Protein AF-A0A9P8RPP5-F1 (afdb_monomer_lite)

pLDDT: mean 76.67, std 21.1, range [21.42, 96.25]

Sequence (322 aa):
MLPDEQLIANLNNEFPCRELQIRQLACLFAPDISTPPSLVVHGLEATGKSVIVKSVLNAVGTTHAIICSQECVTVRHLLERTIAACGDAISRTLSDGNESVGGRCESTSALALQLQRLLKGTTEKLVLVFDGVDRQREAAPTLLPALARLGELRFFSNVGIPYIHFTAYTKDQSIRVLSKQPCSIFPNGLPEPEPGEEPDDYTEEHAHEDSLWVWTRFCSAVWDSLSHGAARDIVSFRALAEKLWRPFVQPIVDGTYGTRDFSRLMVLKRPLFQTEKWLVQGVVEETEEGTTLTTLHIIPSISYVPPTWLHTILPDKTLYIS

Foldseek 3Di:
DQQDVVLLVVLCLLQPPCSVVLSVLLQQQAFPDDHDLAEAEDEDPQLCRVVSNVSSNVSNVAQEFEDALLVQQDPQSRLQVQLQRSLVSCVVVDVDDDDDPNDRDDDLVSSLVSVCVSCVPPPTDYYYHHHPNVNHPPDDPCNVVSVSCSSCSPDVDPDDHHYDYRYFADLLRLLVNCLSDFDFLDPPDDDDDDVPDDPDPCDVVNRSVLSSVLRSVLLSVLCVLPVVAQVRHSVSSNVLSVVLVNVLSVCCVVVVDPSVVSVVSCVVCVVSSVDCVSRCVVPDDDDDDDDDDDDDDDDDDDDDDDDDDPPDDDDDDDDDDD

Secondary structure (DSSP, 8-state):
-PPPHHHHHHHHHHSTT-HHHHHHHHHHH-TTS---S--EEEE-TTSSHHHHHHHHHHHHT--EEEEEGGG-SSHHHHHHHHHHHHHHHHHHH-------------SHHHHHHHHHHHTTT--S--EEEEETGGG-TT--TTHHHHHHGGGGGT--------EEEEPPPPHHHHHHHHTTSPPPS-TT-SPPPPTTSPPPS--HHHHHHHHHHHHHHHHHHHHHHHTTTSTT-HHHHHHHHHHHHHHHHHHHHTTSS-TT-HHHHHHHTHHHHH-THHHHTTT------------------------TT--SS---------

Organism: NCBI:txid265104

Radius of gyration: 25.9 Å; chains: 1; bounding box: 73×43×66 Å

InterPro domains:
  IPR020796 Origin recognition complex, subunit 5 [PTHR12705] (8-282)
  IPR027417 P-loop containing nucleoside triphosphate hydrolase [G3DSA:3.40.50.300] (15-167)
  IPR027417 P-loop containing nucleoside triphosphate hydrolase [SSF52540] (10-179)
  IPR041664 Orc1-like, AAA ATPase domain [PF13191] (14-153)
  IPR048866 ORC5, lid domain [PF21639] (215-274)

Structure (mmCIF, N/CA/C/O backbone):
data_AF-A0A9P8RPP5-F1
#
_entry.id   AF-A0A9P8RPP5-F1
#
loop_
_atom_site.group_PDB
_atom_site.id
_atom_site.type_symbol
_atom_site.label_atom_id
_atom_site.label_alt_id
_atom_site.label_comp_id
_atom_site.label_asym_id
_atom_site.label_entity_id
_atom_site.label_seq_id
_atom_site.pdbx_PDB_ins_code
_atom_site.Cartn_x
_atom_site.Cartn_y
_atom_site.Cartn_z
_atom_site.occupancy
_atom_site.B_iso_or_equiv
_atom_site.auth_seq_id
_atom_site.auth_comp_id
_atom_site.auth_asym_id
_atom_site.auth_atom_id
_atom_site.pdbx_PDB_model_num
ATOM 1 N N . MET A 1 1 ? -22.025 13.499 3.583 1.00 49.72 1 MET A N 1
ATOM 2 C CA . MET A 1 1 ? -21.982 13.643 2.105 1.00 49.72 1 MET A CA 1
ATOM 3 C C . MET A 1 1 ? -21.096 12.547 1.506 1.00 49.72 1 MET A C 1
ATOM 5 O O . MET A 1 1 ? -20.438 11.857 2.275 1.00 49.72 1 MET A O 1
ATOM 9 N N . LEU A 1 2 ? -21.116 12.308 0.186 1.00 59.03 2 LEU A N 1
ATOM 10 C CA . LEU A 1 2 ? -20.105 11.445 -0.455 1.00 59.03 2 LEU A CA 1
ATOM 11 C C . LEU A 1 2 ? -18.713 12.090 -0.276 1.00 59.03 2 LEU A C 1
ATOM 13 O O . LEU A 1 2 ? -18.650 13.318 -0.253 1.00 59.03 2 LEU A O 1
ATOM 17 N N . PRO A 1 3 ? -17.632 11.306 -0.109 1.00 66.62 3 PRO A N 1
ATOM 18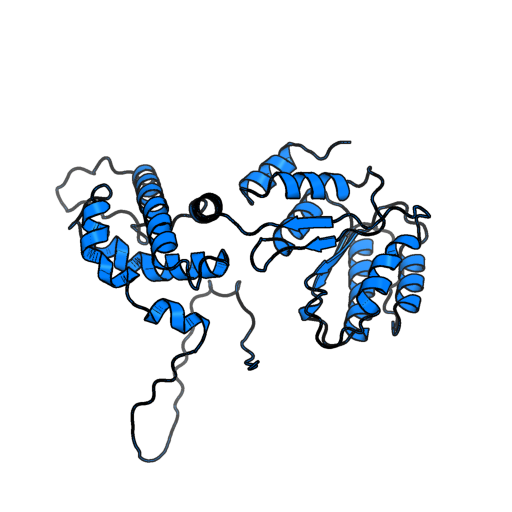 C CA . PRO A 1 3 ? -16.293 11.861 0.073 1.00 66.62 3 PRO A CA 1
ATOM 19 C C . PRO A 1 3 ? -15.878 12.720 -1.130 1.00 66.62 3 PRO A C 1
ATOM 21 O O . PRO A 1 3 ? -16.241 12.387 -2.260 1.00 66.62 3 PRO A O 1
ATOM 24 N N . ASP A 1 4 ? -15.120 13.796 -0.884 1.00 81.56 4 ASP A N 1
ATOM 25 C CA . ASP A 1 4 ? -14.692 14.743 -1.922 1.00 81.56 4 ASP A CA 1
ATOM 26 C C . ASP A 1 4 ? -14.042 14.014 -3.102 1.00 81.56 4 ASP A C 1
ATOM 28 O O . ASP A 1 4 ? -12.993 13.373 -2.973 1.00 81.56 4 ASP A O 1
ATOM 32 N N . GLU A 1 5 ? -14.655 14.130 -4.282 1.00 84.31 5 GLU A N 1
ATOM 33 C CA . GLU A 1 5 ? -14.205 13.415 -5.480 1.00 84.31 5 GLU A CA 1
ATOM 34 C C . GLU A 1 5 ? -12.768 13.780 -5.870 1.00 84.31 5 GLU A C 1
ATOM 36 O O . GLU A 1 5 ? -12.037 12.941 -6.395 1.00 84.31 5 GLU A O 1
ATOM 41 N N . GLN A 1 6 ? -12.331 15.002 -5.550 1.00 86.69 6 GLN A N 1
ATOM 42 C CA . GLN A 1 6 ? -10.959 15.463 -5.768 1.00 86.69 6 GLN A CA 1
ATOM 43 C C . GLN A 1 6 ? -9.943 14.700 -4.906 1.00 86.69 6 GLN A C 1
ATOM 45 O O . GLN A 1 6 ? -8.892 14.301 -5.407 1.00 86.69 6 GLN A O 1
ATOM 50 N N . LEU A 1 7 ? -10.262 14.431 -3.635 1.00 88.25 7 LEU A N 1
ATOM 51 C CA . LEU A 1 7 ? -9.395 13.641 -2.754 1.00 88.25 7 LEU A CA 1
ATOM 52 C C . LEU A 1 7 ? -9.272 12.204 -3.262 1.00 88.25 7 LEU A C 1
ATOM 54 O O . LEU A 1 7 ? -8.173 11.653 -3.329 1.00 88.25 7 LEU A O 1
ATOM 58 N N . ILE A 1 8 ? -10.393 11.614 -3.684 1.00 90.00 8 ILE A N 1
ATOM 59 C CA . ILE A 1 8 ? -10.414 10.267 -4.263 1.00 90.00 8 ILE A CA 1
ATOM 60 C C . ILE A 1 8 ? -9.606 10.227 -5.566 1.00 90.00 8 ILE A C 1
ATOM 62 O O . ILE A 1 8 ? -8.862 9.274 -5.789 1.00 90.00 8 ILE A O 1
ATOM 66 N N . ALA A 1 9 ? -9.712 11.249 -6.419 1.00 91.62 9 ALA A N 1
ATOM 67 C CA . ALA A 1 9 ? -8.935 11.340 -7.653 1.00 91.62 9 ALA A CA 1
ATOM 68 C C . ALA A 1 9 ? -7.424 11.408 -7.378 1.00 91.62 9 ALA A C 1
ATOM 70 O O . ALA A 1 9 ? -6.656 10.695 -8.026 1.00 91.62 9 ALA A O 1
ATOM 71 N N . ASN A 1 10 ? -7.000 12.187 -6.379 1.00 93.44 10 ASN A N 1
ATOM 72 C CA . ASN A 1 10 ? -5.598 12.263 -5.965 1.00 93.44 10 ASN A CA 1
ATOM 73 C C . ASN A 1 10 ? -5.082 10.907 -5.464 1.00 93.44 10 ASN A C 1
ATOM 75 O O . ASN A 1 10 ? -4.032 10.446 -5.911 1.00 93.44 10 ASN A O 1
ATOM 79 N N . LEU A 1 11 ? -5.857 10.219 -4.621 1.00 94.06 11 LEU A N 1
ATOM 80 C CA . LEU A 1 11 ? -5.507 8.881 -4.139 1.00 94.06 11 LEU A CA 1
ATOM 81 C C . LEU A 1 11 ? -5.461 7.846 -5.269 1.00 94.06 11 LEU A C 1
ATOM 83 O O . LEU A 1 11 ? -4.567 7.008 -5.288 1.00 94.06 11 LEU A O 1
ATOM 87 N N . ASN A 1 12 ? -6.375 7.908 -6.239 1.00 94.19 12 ASN A N 1
ATOM 88 C CA . ASN A 1 12 ? -6.346 7.022 -7.409 1.00 94.19 12 ASN A CA 1
ATOM 89 C C . ASN A 1 12 ? -5.127 7.291 -8.308 1.00 94.19 12 ASN A C 1
ATOM 91 O O . ASN A 1 12 ? -4.612 6.376 -8.954 1.00 94.19 12 ASN A O 1
ATOM 95 N N . ASN A 1 13 ? -4.650 8.538 -8.352 1.00 92.88 13 ASN A N 1
ATOM 96 C CA . ASN A 1 13 ? -3.429 8.893 -9.068 1.00 92.88 13 ASN A CA 1
ATOM 97 C C . ASN A 1 13 ? -2.175 8.356 -8.368 1.00 92.88 13 ASN A C 1
ATOM 99 O O . ASN A 1 13 ? -1.256 7.916 -9.065 1.00 92.88 13 ASN A O 1
ATOM 103 N N . GLU A 1 14 ? -2.144 8.376 -7.036 1.00 92.62 14 GLU A N 1
ATOM 104 C CA . GLU A 1 14 ? -1.048 7.846 -6.214 1.00 92.62 14 GLU A CA 1
ATOM 105 C C . GLU A 1 14 ? -1.037 6.306 -6.192 1.00 92.62 14 GLU A C 1
ATOM 107 O O . GLU A 1 14 ? 0.009 5.681 -6.370 1.00 92.62 14 GLU A O 1
ATOM 112 N N . PHE A 1 15 ? -2.213 5.686 -6.063 1.00 93.75 15 PHE A N 1
ATOM 113 C CA . PHE A 1 15 ? -2.404 4.242 -5.915 1.00 93.75 15 PHE A CA 1
ATOM 114 C C . PHE A 1 15 ? -3.254 3.669 -7.064 1.00 93.75 15 PHE A C 1
ATOM 116 O O . PHE A 1 15 ? -4.431 3.335 -6.872 1.00 93.75 15 PHE A O 1
ATOM 123 N N . PRO A 1 16 ? -2.687 3.527 -8.276 1.00 92.06 16 PRO A N 1
ATOM 124 C CA . PRO A 1 16 ? -3.429 3.001 -9.413 1.00 92.06 16 PRO A CA 1
ATOM 125 C C . PRO A 1 16 ? -3.845 1.540 -9.189 1.00 92.06 16 PRO A C 1
ATOM 127 O O . PRO A 1 16 ? -3.154 0.774 -8.515 1.00 92.06 16 PRO A O 1
ATOM 130 N N . CYS A 1 17 ? -4.935 1.124 -9.838 1.00 94.06 17 CYS A N 1
ATOM 131 C CA . CYS A 1 17 ? -5.488 -0.238 -9.771 1.00 94.06 17 CYS A CA 1
ATOM 132 C C . CYS A 1 17 ? -6.116 -0.610 -8.413 1.00 94.06 17 CYS A C 1
ATOM 134 O O . CYS A 1 17 ? -6.360 -1.791 -8.146 1.00 94.06 17 CYS A O 1
ATOM 136 N N . ARG A 1 18 ? -6.351 0.378 -7.542 1.00 95.06 18 ARG A N 1
ATOM 137 C CA . ARG A 1 18 ? -6.985 0.224 -6.221 1.00 95.06 18 ARG A CA 1
ATOM 138 C C . ARG A 1 18 ? -8.212 1.117 -6.052 1.00 95.06 18 ARG A C 1
ATOM 140 O O . ARG A 1 18 ? -8.657 1.361 -4.935 1.00 95.06 18 ARG A O 1
ATOM 147 N N . GLU A 1 19 ? -8.790 1.569 -7.161 1.00 94.88 19 GLU A N 1
ATOM 148 C CA . GLU A 1 19 ? -9.861 2.566 -7.196 1.00 94.88 19 GLU A CA 1
ATOM 149 C C . GLU A 1 19 ? -11.109 2.089 -6.439 1.00 94.88 19 GLU A C 1
ATOM 151 O O . GLU A 1 19 ? -11.750 2.859 -5.720 1.00 94.88 19 GLU A O 1
ATOM 156 N N . LEU A 1 20 ? -11.436 0.796 -6.553 1.00 94.25 20 LEU A N 1
ATOM 157 C CA . LEU A 1 20 ? -12.557 0.197 -5.831 1.00 94.25 20 LEU A CA 1
ATOM 158 C C . LEU A 1 20 ? -12.304 0.178 -4.318 1.00 94.25 20 LEU A C 1
ATOM 160 O O . LEU A 1 20 ? -13.170 0.606 -3.557 1.00 94.25 20 LEU A O 1
ATOM 164 N N . GLN A 1 21 ? -11.127 -0.288 -3.885 1.00 95.62 21 GLN A N 1
ATOM 165 C CA . GLN A 1 21 ? -10.770 -0.361 -2.466 1.00 95.62 21 GLN A CA 1
ATOM 166 C C . GLN A 1 21 ? -10.706 1.036 -1.839 1.00 95.62 21 GLN A C 1
ATOM 168 O O . GLN A 1 21 ? -11.239 1.235 -0.751 1.00 95.62 21 GLN A O 1
ATOM 173 N N . ILE A 1 22 ? -10.116 2.012 -2.538 1.00 95.62 22 ILE A N 1
ATOM 174 C CA . ILE A 1 22 ? -10.039 3.412 -2.097 1.00 95.62 22 ILE A CA 1
ATOM 175 C C . ILE A 1 22 ? -11.441 3.987 -1.923 1.00 95.62 22 ILE A C 1
ATOM 177 O O . ILE A 1 22 ? -11.742 4.549 -0.875 1.00 95.62 22 ILE A O 1
ATOM 181 N N . ARG A 1 23 ? -12.330 3.796 -2.906 1.00 93.44 23 ARG A N 1
ATOM 182 C CA . ARG A 1 23 ? -13.714 4.278 -2.821 1.00 93.44 23 ARG A CA 1
ATOM 183 C C . ARG A 1 23 ? -14.476 3.627 -1.666 1.00 93.44 23 ARG A C 1
ATOM 185 O O . ARG A 1 23 ? -15.167 4.325 -0.930 1.00 93.44 23 ARG A O 1
ATOM 192 N N . GLN A 1 24 ? -14.347 2.312 -1.488 1.00 93.31 24 GLN A N 1
ATOM 193 C CA . GLN A 1 24 ? -14.983 1.591 -0.381 1.00 93.31 24 GLN A CA 1
ATOM 194 C C . GLN A 1 24 ? -14.491 2.102 0.978 1.00 93.31 24 GLN A C 1
ATOM 196 O O . GLN A 1 24 ? -15.309 2.412 1.841 1.00 93.31 24 GLN A O 1
ATOM 201 N N . LEU A 1 25 ? -13.174 2.240 1.152 1.00 93.75 25 LEU A N 1
ATOM 202 C CA . LEU A 1 25 ? -12.578 2.763 2.382 1.00 93.75 25 LEU A CA 1
ATOM 203 C C . LEU A 1 25 ? -12.987 4.216 2.635 1.00 93.75 25 LEU A C 1
ATOM 205 O O . LEU A 1 25 ? -13.374 4.538 3.750 1.00 93.75 25 LEU A O 1
ATOM 209 N N . ALA A 1 26 ? -12.980 5.076 1.615 1.00 92.69 26 ALA A N 1
ATOM 210 C CA . ALA A 1 26 ? -13.380 6.475 1.754 1.00 92.69 26 ALA A CA 1
ATOM 211 C C . ALA A 1 26 ? -14.840 6.598 2.219 1.00 92.69 26 ALA A C 1
ATOM 213 O O . ALA A 1 26 ? -15.129 7.342 3.155 1.00 92.69 26 ALA A O 1
ATOM 214 N N . CYS A 1 27 ? -15.753 5.814 1.632 1.00 89.44 27 CYS A N 1
ATOM 215 C CA . CYS A 1 27 ? -17.150 5.765 2.067 1.00 89.44 27 CYS A CA 1
ATOM 216 C C . CYS A 1 27 ? -17.300 5.241 3.504 1.00 89.44 27 CYS A C 1
ATOM 218 O O . CYS A 1 27 ? -18.122 5.754 4.258 1.00 89.44 27 CYS A O 1
ATOM 220 N N . LEU A 1 28 ? -16.517 4.230 3.895 1.00 89.56 28 LEU A N 1
ATOM 221 C CA . LEU A 1 28 ? -16.561 3.664 5.247 1.00 89.56 28 LEU A CA 1
ATOM 222 C C . LEU A 1 28 ? -15.851 4.533 6.291 1.00 89.56 28 LEU A C 1
ATOM 224 O O . LEU A 1 28 ? -16.129 4.416 7.481 1.00 89.56 28 LEU A O 1
ATOM 228 N N . PHE A 1 29 ? -14.926 5.398 5.898 1.00 89.81 29 PHE A N 1
ATOM 229 C CA . PHE A 1 29 ? -14.231 6.272 6.837 1.00 89.81 29 PHE A CA 1
ATOM 230 C C . PHE A 1 29 ? -14.905 7.627 6.989 1.00 89.81 29 PHE A C 1
ATOM 232 O O . PHE A 1 29 ? -14.828 8.162 8.087 1.00 89.81 29 PHE A O 1
ATOM 239 N N . ALA A 1 30 ? -15.701 8.079 6.016 1.00 87.56 30 ALA A N 1
ATOM 240 C CA . ALA A 1 30 ? -16.461 9.326 6.092 1.00 87.56 30 ALA A CA 1
ATOM 241 C C . ALA A 1 30 ? -17.146 9.544 7.468 1.00 87.56 30 ALA A C 1
ATOM 243 O O . ALA A 1 30 ? -17.797 8.621 7.980 1.00 87.56 30 ALA A O 1
ATOM 244 N N . PRO A 1 31 ? -17.005 10.737 8.078 1.00 82.25 31 PRO A N 1
ATOM 245 C CA . PRO A 1 31 ? -17.496 11.010 9.432 1.00 82.25 31 PRO A CA 1
ATOM 246 C C . PRO A 1 31 ? -19.029 11.022 9.515 1.00 82.25 31 PRO A C 1
ATOM 248 O O . PRO A 1 31 ? -19.591 10.578 10.512 1.00 82.25 31 PRO A O 1
ATOM 251 N N . ASP A 1 32 ? -19.702 11.451 8.443 1.00 81.19 32 ASP A N 1
ATOM 252 C CA . ASP A 1 32 ? -21.165 11.588 8.384 1.00 81.19 32 ASP A CA 1
ATOM 253 C C . ASP A 1 32 ? -21.909 10.261 8.174 1.00 81.19 32 ASP A C 1
ATOM 255 O O . ASP A 1 32 ? -23.140 10.218 8.202 1.00 81.19 32 ASP A O 1
ATOM 259 N N . ILE A 1 33 ? -21.184 9.184 7.862 1.00 79.69 33 ILE A N 1
ATOM 260 C CA . ILE A 1 33 ? -21.773 7.908 7.461 1.00 79.69 33 ILE A CA 1
ATOM 261 C C . ILE A 1 33 ? -21.677 6.929 8.629 1.00 79.69 33 ILE A C 1
ATOM 263 O O . ILE A 1 33 ? -20.597 6.676 9.166 1.00 79.69 33 ILE A O 1
ATOM 267 N N . SER A 1 34 ? -22.820 6.345 9.000 1.00 78.12 34 SER A N 1
ATOM 268 C CA . SER A 1 34 ? -22.864 5.255 9.974 1.00 78.12 34 SER A CA 1
ATOM 269 C C . SER A 1 34 ? -22.123 4.046 9.421 1.00 78.12 34 SER A C 1
ATOM 271 O O . SER A 1 34 ? -22.416 3.570 8.322 1.00 78.12 34 SER A O 1
ATOM 273 N N . THR A 1 35 ? -21.147 3.561 10.178 1.00 80.12 35 THR A N 1
ATOM 274 C CA . THR A 1 35 ? -20.239 2.514 9.720 1.00 80.12 35 THR A CA 1
ATOM 275 C C . THR A 1 35 ? -20.323 1.269 10.569 1.00 80.12 35 THR A C 1
ATOM 277 O O . THR A 1 35 ? -20.650 1.355 11.753 1.00 80.12 35 THR A O 1
ATOM 280 N N . PRO A 1 36 ? -20.027 0.103 9.972 1.00 84.06 36 PRO A N 1
ATOM 281 C CA . PRO A 1 36 ? -19.960 -1.143 10.714 1.00 84.06 36 PRO A CA 1
ATOM 282 C C . PRO A 1 36 ? -18.976 -1.012 11.892 1.00 84.06 36 PRO A C 1
ATOM 284 O O . PRO A 1 36 ? -17.958 -0.327 11.764 1.00 84.06 36 PRO A O 1
ATOM 287 N N . PRO A 1 37 ? -19.248 -1.685 13.024 1.00 84.31 37 PRO A N 1
ATOM 288 C CA . PRO A 1 37 ? -18.399 -1.624 14.217 1.00 84.31 37 PRO A CA 1
ATOM 289 C C . PRO A 1 37 ? -16.999 -2.211 13.988 1.00 84.31 37 PRO A C 1
ATOM 291 O O . PRO A 1 37 ? -16.071 -1.926 14.740 1.00 84.31 37 PRO A O 1
ATOM 294 N N . SER A 1 38 ? -16.834 -3.050 12.967 1.00 87.81 38 SER A N 1
ATOM 295 C CA . SER A 1 38 ? -15.551 -3.613 12.561 1.00 87.81 38 SER A CA 1
ATOM 296 C C . SER A 1 38 ? -15.496 -3.817 11.057 1.00 87.81 38 SER A C 1
ATOM 298 O O . SER A 1 38 ? -16.519 -4.026 10.411 1.00 87.81 38 SER A O 1
ATOM 300 N N . LEU A 1 39 ? -14.286 -3.766 10.511 1.00 90.81 39 LEU A N 1
ATOM 301 C CA . LEU A 1 39 ? -13.984 -3.957 9.099 1.00 90.81 39 LEU A CA 1
ATOM 302 C C . LEU A 1 39 ? -12.693 -4.764 8.997 1.00 90.81 39 LEU A C 1
ATOM 304 O O . LEU A 1 39 ? -11.694 -4.406 9.617 1.00 90.81 39 LEU A O 1
ATOM 308 N N . VAL A 1 40 ? -12.695 -5.821 8.190 1.00 92.19 40 VAL A N 1
ATOM 309 C CA . VAL A 1 40 ? -11.491 -6.619 7.936 1.00 92.19 40 VAL A CA 1
ATOM 310 C C . VAL A 1 40 ? -10.900 -6.242 6.586 1.00 92.19 40 VAL A C 1
ATOM 312 O O . VAL A 1 40 ? -11.508 -6.462 5.542 1.00 92.19 40 VAL A O 1
ATOM 315 N N . VAL A 1 41 ? -9.682 -5.710 6.584 1.00 94.69 41 VAL A N 1
ATOM 316 C CA . VAL A 1 41 ? -8.925 -5.471 5.351 1.00 94.69 41 VAL A CA 1
ATOM 317 C C . VAL A 1 41 ? -7.895 -6.582 5.201 1.00 94.69 41 VAL A C 1
ATOM 319 O O . VAL A 1 41 ? -7.008 -6.718 6.037 1.00 94.69 41 VAL A O 1
ATOM 322 N N . HIS A 1 42 ? -8.001 -7.389 4.145 1.00 93.44 42 HIS A N 1
ATOM 323 C CA . HIS A 1 42 ? -7.146 -8.565 3.972 1.00 93.44 42 HIS A CA 1
ATOM 324 C C . HIS A 1 42 ? -6.659 -8.731 2.534 1.00 93.44 42 HIS A C 1
ATOM 326 O O . HIS A 1 42 ? -7.267 -8.259 1.577 1.00 93.44 42 HIS A O 1
ATOM 332 N N . GLY A 1 43 ? -5.546 -9.437 2.376 1.00 91.12 43 GLY A N 1
ATOM 333 C CA . GLY A 1 43 ? -4.894 -9.661 1.091 1.00 91.12 43 GLY A CA 1
ATOM 334 C C . GLY A 1 43 ? -3.441 -10.058 1.292 1.00 91.12 43 GLY A C 1
ATOM 335 O O . GLY A 1 43 ? -2.915 -9.918 2.399 1.00 91.12 43 GLY A O 1
ATOM 336 N N . LEU A 1 44 ? -2.785 -10.511 0.228 1.00 88.56 44 LEU A N 1
ATOM 337 C CA . LEU A 1 44 ? -1.374 -10.902 0.277 1.00 88.56 44 LEU A CA 1
ATOM 338 C C . LEU A 1 44 ? -0.467 -9.735 0.693 1.00 88.56 44 LEU A C 1
ATOM 340 O O . LEU A 1 44 ? -0.869 -8.563 0.664 1.00 88.56 44 LEU A O 1
ATOM 344 N N . GLU A 1 45 ? 0.755 -10.059 1.101 1.00 86.06 45 GLU A N 1
ATOM 345 C CA . GLU A 1 45 ? 1.802 -9.070 1.353 1.00 86.06 45 GLU A CA 1
ATOM 346 C C . GLU A 1 45 ? 2.037 -8.183 0.121 1.00 86.06 45 GLU A C 1
ATOM 348 O O . GLU A 1 45 ? 1.673 -8.539 -1.000 1.00 86.06 45 GLU A O 1
ATOM 353 N N . ALA A 1 46 ? 2.534 -6.969 0.362 1.00 86.56 46 ALA A N 1
ATOM 354 C CA . ALA A 1 46 ? 2.849 -5.989 -0.674 1.00 86.56 46 ALA A CA 1
ATOM 355 C C . ALA A 1 46 ? 1.695 -5.564 -1.608 1.00 86.56 46 ALA A C 1
ATOM 357 O O . ALA A 1 46 ? 1.894 -4.931 -2.638 1.00 86.56 46 ALA A O 1
ATOM 358 N N . THR A 1 47 ? 0.442 -5.809 -1.232 1.00 89.50 47 THR A N 1
ATOM 359 C CA . THR A 1 47 ? -0.725 -5.294 -1.975 1.00 89.50 47 THR A CA 1
ATOM 360 C C . THR A 1 47 ? -1.066 -3.829 -1.662 1.00 89.50 47 THR A C 1
ATOM 362 O O . THR A 1 47 ? -1.993 -3.278 -2.253 1.00 89.50 47 THR A O 1
ATOM 365 N N . GLY A 1 48 ? -0.315 -3.179 -0.764 1.00 90.31 48 GLY A N 1
ATOM 366 C CA . GLY A 1 48 ? -0.478 -1.762 -0.411 1.00 90.31 48 GLY A CA 1
ATOM 367 C C . GLY A 1 48 ? -1.538 -1.471 0.657 1.00 90.31 48 GLY A C 1
ATOM 368 O O . GLY A 1 48 ? -1.852 -0.306 0.878 1.00 90.31 48 GLY A O 1
ATOM 369 N N . LYS A 1 49 ? -2.074 -2.500 1.335 1.00 93.69 49 LYS A N 1
ATOM 370 C CA . LYS A 1 49 ? -3.145 -2.381 2.349 1.00 93.69 49 LYS A CA 1
ATOM 371 C C . LYS A 1 49 ? -2.885 -1.266 3.367 1.00 93.69 49 LYS A C 1
ATOM 373 O O . LYS A 1 49 ? -3.675 -0.334 3.463 1.00 93.69 49 LYS A O 1
ATOM 378 N N . SER A 1 50 ? -1.772 -1.354 4.093 1.00 94.31 50 SER A N 1
ATOM 379 C CA . SER A 1 50 ? -1.437 -0.446 5.195 1.00 94.31 50 SER A CA 1
ATOM 380 C C . SER A 1 50 ? -1.258 0.995 4.720 1.00 94.31 50 SER A C 1
ATOM 382 O O . SER A 1 50 ? -1.793 1.921 5.327 1.00 94.31 50 SER A O 1
ATOM 384 N N . VAL A 1 51 ? -0.564 1.180 3.591 1.00 94.81 51 VAL A N 1
ATOM 385 C CA . VAL A 1 51 ? -0.324 2.503 2.995 1.00 94.81 51 VAL A CA 1
ATOM 386 C C . VAL A 1 51 ? -1.639 3.130 2.538 1.00 94.81 51 VAL A C 1
ATOM 388 O O . VAL A 1 51 ? -1.928 4.260 2.911 1.00 94.81 51 VAL A O 1
ATOM 391 N N . ILE A 1 52 ? -2.478 2.387 1.813 1.00 95.88 52 ILE A N 1
ATOM 392 C CA . ILE A 1 52 ? -3.747 2.903 1.288 1.00 95.88 52 ILE A CA 1
ATOM 393 C C . ILE A 1 52 ? -4.722 3.227 2.420 1.00 95.88 52 ILE A C 1
ATOM 395 O O . ILE A 1 52 ? -5.320 4.298 2.410 1.00 95.88 52 ILE A O 1
ATOM 399 N N . VAL A 1 53 ? -4.865 2.355 3.425 1.00 96.25 53 VAL A N 1
ATOM 400 C CA . VAL A 1 53 ? -5.727 2.630 4.589 1.00 96.25 53 VAL A CA 1
ATOM 401 C C . VAL A 1 53 ? -5.275 3.902 5.309 1.00 96.25 53 VAL A C 1
ATOM 403 O O . VAL A 1 53 ? -6.108 4.760 5.598 1.00 96.25 53 VAL A O 1
ATOM 406 N N . LYS A 1 54 ? -3.965 4.064 5.537 1.00 95.69 54 LYS A N 1
ATOM 407 C CA . LYS A 1 54 ? -3.392 5.267 6.154 1.00 95.69 54 LYS A CA 1
ATOM 408 C C . LYS A 1 54 ? -3.640 6.520 5.307 1.00 95.69 54 LYS A C 1
ATOM 410 O O . LYS A 1 54 ? -4.111 7.521 5.839 1.00 95.69 54 LYS A O 1
ATOM 415 N N . SER A 1 55 ? -3.370 6.468 4.003 1.00 95.25 55 SER A N 1
ATOM 416 C CA . SER A 1 55 ? -3.572 7.608 3.101 1.00 95.25 55 SER A CA 1
ATOM 417 C C . SER A 1 55 ? -5.044 8.008 2.994 1.00 95.25 55 SER A C 1
ATOM 419 O O . SER A 1 55 ? -5.348 9.197 3.031 1.00 95.25 55 SER A O 1
ATOM 421 N N . VAL A 1 56 ? -5.972 7.045 2.942 1.00 95.19 56 VAL A N 1
ATOM 422 C CA . VAL A 1 56 ? -7.415 7.335 2.927 1.00 95.19 56 VAL A CA 1
ATOM 423 C C . VAL A 1 56 ? -7.859 7.966 4.249 1.00 95.19 56 VAL A C 1
ATOM 425 O O . VAL A 1 56 ? -8.577 8.960 4.222 1.00 95.19 56 VAL A O 1
ATOM 428 N N . LEU A 1 57 ? -7.433 7.438 5.402 1.00 93.38 57 LEU A N 1
ATOM 429 C CA . LEU A 1 57 ? -7.787 8.010 6.709 1.00 93.38 57 LEU A CA 1
ATOM 430 C C . LEU A 1 57 ? -7.289 9.448 6.869 1.00 93.38 57 LEU A C 1
ATOM 432 O O . LEU A 1 57 ? -8.041 10.307 7.332 1.00 93.38 57 LEU A O 1
ATOM 436 N N . ASN A 1 58 ? -6.056 9.712 6.432 1.00 92.31 58 ASN A N 1
ATOM 437 C CA . ASN A 1 58 ? -5.481 11.054 6.419 1.00 92.31 58 ASN A CA 1
ATOM 438 C C . ASN A 1 58 ? -6.247 11.996 5.484 1.00 92.31 58 ASN A C 1
ATOM 440 O O . ASN A 1 58 ? -6.542 13.120 5.873 1.00 92.31 58 ASN A O 1
ATOM 444 N N . ALA A 1 59 ? -6.590 11.539 4.275 1.00 92.06 59 ALA A N 1
ATOM 445 C CA . ALA A 1 59 ? -7.306 12.353 3.297 1.00 92.06 59 ALA A CA 1
ATOM 446 C C . ALA A 1 59 ? -8.730 12.695 3.760 1.00 92.06 59 ALA A C 1
ATOM 448 O O . ALA A 1 59 ? -9.153 13.838 3.644 1.00 92.06 59 ALA A O 1
ATOM 449 N N . VAL A 1 60 ? -9.462 11.723 4.313 1.00 90.44 60 VAL A N 1
ATOM 450 C CA . VAL A 1 60 ? -10.832 11.930 4.815 1.00 90.44 60 VAL A CA 1
ATOM 451 C C . VAL A 1 60 ? -10.846 12.766 6.104 1.00 90.44 60 VAL A C 1
ATOM 453 O O . VAL A 1 60 ? -11.875 13.341 6.448 1.00 90.44 60 VAL A O 1
ATOM 456 N N . GLY A 1 61 ? -9.728 12.839 6.833 1.00 88.38 61 GLY A N 1
ATOM 457 C CA . GLY A 1 61 ? -9.608 13.653 8.046 1.00 88.38 61 GLY A CA 1
ATOM 458 C C . GLY A 1 61 ? -10.381 13.102 9.247 1.00 88.38 61 GLY A C 1
ATOM 459 O O . GLY A 1 61 ? -10.702 13.840 10.171 1.00 88.38 61 GLY A O 1
ATOM 460 N N . THR A 1 62 ? -10.711 11.807 9.252 1.00 88.38 62 THR A N 1
ATOM 461 C CA . THR A 1 62 ? -11.377 11.174 10.404 1.00 88.38 62 THR A CA 1
ATOM 462 C C . THR A 1 62 ? -10.377 10.957 11.530 1.00 88.38 62 THR A C 1
ATOM 464 O O . THR A 1 62 ? -9.276 10.469 11.275 1.00 88.38 62 THR A O 1
ATOM 467 N N . THR A 1 63 ? -10.754 11.255 12.774 1.00 90.81 63 THR A N 1
ATOM 468 C CA . THR A 1 63 ? -9.920 10.963 13.947 1.00 90.81 63 THR A CA 1
ATOM 469 C C . THR A 1 63 ? -9.604 9.472 13.991 1.00 90.81 63 THR A C 1
ATOM 471 O O . THR A 1 63 ? -10.506 8.629 14.004 1.00 90.81 63 THR A O 1
ATOM 474 N N . HIS A 1 64 ? -8.319 9.123 13.984 1.00 92.56 64 HIS A N 1
ATOM 475 C CA . HIS A 1 64 ? -7.900 7.733 13.883 1.00 92.56 64 HIS A CA 1
ATOM 476 C C . HIS A 1 64 ? -6.602 7.439 14.638 1.00 92.56 64 HIS A C 1
ATOM 478 O O . HIS A 1 64 ? -5.758 8.312 14.837 1.00 92.56 64 HIS A O 1
ATOM 484 N N . ALA A 1 65 ? -6.441 6.177 15.028 1.00 93.75 65 ALA A N 1
ATOM 485 C CA . ALA A 1 65 ? -5.232 5.635 15.632 1.00 93.75 65 ALA A CA 1
ATOM 486 C C . ALA A 1 65 ? -4.811 4.371 14.873 1.00 93.75 65 ALA A C 1
ATOM 488 O O . ALA A 1 65 ? -5.626 3.474 14.658 1.00 93.75 65 ALA A O 1
ATOM 489 N N . ILE A 1 66 ? -3.542 4.303 14.463 1.00 94.81 66 ILE A N 1
ATOM 490 C CA . ILE A 1 66 ? -2.968 3.153 13.751 1.00 94.81 66 ILE A CA 1
ATOM 491 C C . ILE A 1 66 ? -1.927 2.505 14.654 1.00 94.81 66 ILE A C 1
ATOM 493 O O . ILE A 1 66 ? -0.988 3.165 15.096 1.00 94.81 66 ILE A O 1
ATOM 497 N N . ILE A 1 67 ? -2.101 1.215 14.926 1.00 94.31 67 ILE A N 1
ATOM 498 C CA . ILE A 1 67 ? -1.209 0.425 15.763 1.00 94.31 67 ILE A CA 1
ATOM 499 C C . ILE A 1 67 ? -0.595 -0.681 14.908 1.00 94.31 67 ILE A C 1
ATOM 501 O O . ILE A 1 67 ? -1.297 -1.572 14.429 1.00 94.31 67 ILE A O 1
ATOM 505 N N . CYS A 1 68 ? 0.727 -0.644 14.749 1.00 92.06 68 CYS A N 1
ATOM 506 C CA . CYS A 1 68 ? 1.497 -1.715 14.125 1.00 92.06 68 CYS A CA 1
ATOM 507 C C . CYS A 1 68 ? 1.632 -2.894 15.096 1.00 92.06 68 CYS A C 1
ATOM 509 O O . CYS A 1 68 ? 2.451 -2.856 16.015 1.00 92.06 68 CYS A O 1
ATOM 511 N N . SER A 1 69 ? 0.857 -3.958 14.889 1.00 89.75 69 SER A N 1
ATOM 512 C CA . SER A 1 69 ? 0.823 -5.116 15.797 1.00 89.75 69 SER A CA 1
ATOM 513 C C . SER A 1 69 ? 2.149 -5.881 15.825 1.00 89.75 69 SER A C 1
ATOM 515 O O . SER A 1 69 ? 2.497 -6.468 16.843 1.00 89.75 69 SER A O 1
ATOM 517 N N . GLN A 1 70 ? 2.923 -5.828 14.736 1.00 87.62 70 GLN A N 1
ATOM 518 C CA . GLN A 1 70 ? 4.253 -6.447 14.633 1.00 87.62 70 GLN A CA 1
ATOM 519 C C . GLN A 1 70 ? 5.282 -5.834 15.592 1.00 87.62 70 GLN A C 1
ATOM 521 O O . GLN A 1 70 ? 6.190 -6.521 16.050 1.00 87.62 70 GLN A O 1
ATOM 526 N N . GLU A 1 71 ? 5.138 -4.551 15.925 1.00 89.69 71 GLU A N 1
ATOM 527 C CA . GLU A 1 71 ? 6.029 -3.871 16.869 1.00 89.69 71 GLU A CA 1
ATOM 528 C C . GLU A 1 71 ? 5.642 -4.154 18.335 1.00 89.69 71 GLU A C 1
ATOM 530 O O . GLU A 1 71 ? 6.397 -3.865 19.268 1.00 89.69 71 GLU A O 1
ATOM 535 N N . CYS A 1 72 ? 4.454 -4.721 18.558 1.00 88.75 72 CYS A N 1
ATOM 536 C CA . CYS A 1 72 ? 3.945 -5.069 19.874 1.00 88.75 72 CYS A CA 1
ATOM 537 C C . CYS A 1 72 ? 4.300 -6.521 20.211 1.00 88.75 72 CYS A C 1
ATOM 539 O O . CYS A 1 72 ? 3.597 -7.455 19.835 1.00 88.75 72 CYS A O 1
ATOM 541 N N . VAL A 1 73 ? 5.383 -6.699 20.973 1.00 86.06 73 VAL A N 1
ATOM 542 C CA . VAL A 1 73 ? 5.891 -8.026 21.377 1.00 86.06 73 VAL A CA 1
ATOM 543 C C . VAL A 1 73 ? 4.830 -8.871 22.093 1.00 86.06 73 VAL A C 1
ATOM 545 O O . VAL A 1 73 ? 4.683 -10.050 21.789 1.00 86.06 73 VAL A O 1
ATOM 548 N N . THR A 1 74 ? 4.073 -8.268 23.016 1.00 89.00 74 THR A N 1
ATOM 549 C CA . THR A 1 74 ? 3.059 -8.957 23.830 1.00 89.00 74 THR A CA 1
ATOM 550 C C . THR A 1 74 ? 1.669 -8.363 23.610 1.00 89.00 74 THR A C 1
ATOM 552 O O . THR A 1 74 ? 1.525 -7.195 23.235 1.00 89.00 74 THR A O 1
ATOM 555 N N . VAL A 1 75 ? 0.619 -9.138 23.911 1.00 88.00 75 VAL A N 1
ATOM 556 C CA . VAL A 1 75 ? -0.772 -8.640 23.894 1.00 88.00 75 VAL A CA 1
ATOM 557 C C . VAL A 1 75 ? -0.936 -7.443 24.827 1.00 88.00 75 VAL A C 1
ATOM 559 O O . VAL A 1 75 ? -1.575 -6.464 24.464 1.00 88.00 75 VAL A O 1
ATOM 562 N N . ARG A 1 76 ? -0.306 -7.468 26.004 1.00 88.88 76 ARG A N 1
ATOM 563 C CA . ARG A 1 76 ? -0.348 -6.338 26.937 1.00 88.88 76 ARG A CA 1
ATOM 564 C C . ARG A 1 76 ? 0.232 -5.062 26.322 1.00 88.88 76 ARG A C 1
ATOM 566 O O . ARG A 1 76 ? -0.413 -4.021 26.399 1.00 88.88 76 ARG A O 1
ATOM 573 N N . HIS A 1 77 ? 1.399 -5.152 25.679 1.00 89.81 77 HIS A N 1
ATOM 574 C CA . HIS A 1 77 ? 1.999 -4.010 24.985 1.00 89.81 77 HIS A CA 1
ATOM 575 C C . HIS A 1 77 ? 1.053 -3.485 23.893 1.00 89.81 77 HIS A C 1
ATOM 577 O O . HIS A 1 77 ? 0.840 -2.279 23.809 1.00 89.81 77 HIS A O 1
ATOM 583 N N . LEU A 1 78 ? 0.407 -4.367 23.121 1.00 90.69 78 LEU A N 1
ATOM 584 C CA . LEU A 1 78 ? -0.591 -3.954 22.130 1.00 90.69 78 LEU A CA 1
ATOM 585 C C . LEU A 1 78 ? -1.727 -3.128 22.759 1.00 90.69 78 LEU A C 1
ATOM 587 O O . LEU A 1 78 ? -2.070 -2.062 22.245 1.00 90.69 78 LEU A O 1
ATOM 591 N N . LEU A 1 79 ? -2.297 -3.594 23.873 1.00 90.44 79 LEU A N 1
ATOM 592 C CA . LEU A 1 79 ? -3.413 -2.919 24.543 1.00 90.44 79 LEU A CA 1
ATOM 593 C C . LEU A 1 79 ? -3.001 -1.563 25.140 1.00 90.44 79 LEU A C 1
ATOM 595 O O . LEU A 1 79 ? -3.708 -0.575 24.951 1.00 90.44 79 LEU A O 1
ATOM 599 N N . GLU A 1 80 ? -1.857 -1.496 25.825 1.00 91.12 80 GLU A N 1
ATOM 600 C CA . GLU A 1 80 ? -1.335 -0.248 26.403 1.00 91.12 80 GLU A CA 1
ATOM 601 C C . GLU A 1 80 ? -1.025 0.782 25.304 1.00 91.12 80 GLU A C 1
ATOM 603 O O . GLU A 1 80 ? -1.433 1.942 25.400 1.00 91.12 80 GLU A O 1
ATOM 608 N N . ARG A 1 81 ? -0.395 0.344 24.206 1.00 91.69 81 ARG A N 1
ATOM 609 C CA . ARG A 1 81 ? -0.083 1.211 23.063 1.00 91.69 81 ARG A CA 1
ATOM 610 C C . ARG A 1 81 ? -1.346 1.693 22.340 1.00 91.69 81 ARG A C 1
ATOM 612 O O . ARG A 1 81 ? -1.383 2.822 21.862 1.00 91.69 81 ARG A O 1
ATOM 619 N N . THR A 1 82 ? -2.393 0.868 22.303 1.00 91.81 82 THR A N 1
ATOM 620 C CA . THR A 1 82 ? -3.701 1.241 21.740 1.00 91.81 82 THR A CA 1
ATOM 621 C C . THR A 1 82 ? -4.328 2.406 22.499 1.00 91.81 82 THR A C 1
ATOM 623 O O . THR A 1 82 ? -4.773 3.367 21.879 1.00 91.81 82 THR A O 1
ATOM 626 N N . ILE A 1 83 ? -4.346 2.353 23.834 1.00 90.62 83 ILE A N 1
ATOM 627 C CA . ILE A 1 83 ? -4.924 3.428 24.656 1.00 90.62 83 ILE A CA 1
ATOM 628 C C . ILE A 1 83 ? -4.141 4.724 24.470 1.00 90.62 83 ILE A C 1
ATOM 630 O O . ILE A 1 83 ? -4.758 5.764 24.243 1.00 90.62 83 ILE A O 1
ATOM 634 N N . ALA A 1 84 ? -2.808 4.651 24.517 1.00 90.00 84 ALA A N 1
ATOM 635 C CA . ALA A 1 84 ? -1.949 5.811 24.301 1.00 90.00 84 ALA A CA 1
ATOM 636 C C . ALA A 1 84 ? -2.207 6.450 22.925 1.00 90.00 84 ALA A C 1
ATOM 638 O O . ALA A 1 84 ? -2.482 7.643 22.839 1.00 90.00 84 ALA A O 1
ATOM 639 N N . ALA A 1 85 ? -2.236 5.642 21.859 1.00 91.88 85 ALA A N 1
ATOM 640 C CA . ALA A 1 85 ? -2.484 6.131 20.504 1.00 91.88 85 ALA A CA 1
ATOM 641 C C . ALA A 1 85 ? -3.883 6.752 20.336 1.00 91.88 85 ALA A C 1
ATOM 643 O O . ALA A 1 85 ? -4.022 7.766 19.652 1.00 91.88 85 ALA A O 1
ATOM 644 N N . CYS A 1 86 ? -4.917 6.174 20.960 1.00 89.56 86 CYS A N 1
ATOM 645 C CA . CYS A 1 86 ? -6.265 6.746 20.967 1.00 89.56 86 CYS A CA 1
ATOM 646 C C . CYS A 1 86 ? -6.323 8.073 21.734 1.00 89.56 86 CYS A C 1
ATOM 648 O O . CYS A 1 86 ? -6.947 9.015 21.253 1.00 89.56 86 CYS A O 1
ATOM 650 N N . GLY A 1 87 ? -5.671 8.158 22.897 1.00 87.38 87 GLY A N 1
ATOM 651 C CA . GLY A 1 87 ? -5.571 9.394 23.675 1.00 87.38 87 GLY A CA 1
ATOM 652 C C . GLY A 1 87 ? -4.897 10.510 22.877 1.00 87.38 87 GLY A C 1
ATOM 653 O O . GLY A 1 87 ? -5.455 11.599 22.757 1.00 87.38 87 GLY A O 1
ATOM 654 N N . ASP A 1 88 ? -3.764 10.209 22.237 1.00 88.69 88 ASP A N 1
ATOM 655 C CA . ASP A 1 88 ? -3.057 11.171 21.389 1.00 88.69 88 ASP A CA 1
ATOM 656 C C . ASP A 1 88 ? -3.894 11.594 20.174 1.00 88.69 88 ASP A C 1
ATOM 658 O O . ASP A 1 88 ? -3.895 12.763 19.795 1.00 88.69 88 ASP A O 1
ATOM 662 N N . ALA A 1 89 ? -4.610 10.657 19.540 1.00 88.75 89 ALA A N 1
ATOM 663 C CA . ALA A 1 89 ? -5.477 10.960 18.404 1.00 88.75 89 ALA A CA 1
ATOM 664 C C . ALA A 1 89 ? -6.622 11.901 18.797 1.00 88.75 89 ALA A C 1
ATOM 666 O O . ALA A 1 89 ? -6.865 12.884 18.102 1.00 88.75 89 ALA A O 1
ATOM 667 N N . ILE A 1 90 ? -7.280 11.637 19.929 1.00 86.19 90 ILE A N 1
ATOM 668 C CA . ILE A 1 90 ? -8.367 12.477 20.441 1.00 86.19 90 ILE A CA 1
ATOM 669 C C . ILE A 1 90 ? -7.832 13.852 20.853 1.00 86.19 90 ILE A C 1
ATOM 671 O O . ILE A 1 90 ? -8.430 14.856 20.484 1.00 86.19 90 ILE A O 1
ATOM 675 N N . SER A 1 91 ? -6.689 13.919 21.544 1.00 84.69 91 SER A N 1
ATOM 676 C CA . SER A 1 91 ? -6.087 15.189 21.976 1.00 84.69 91 SER A CA 1
ATOM 677 C C . SER A 1 91 ? -5.646 16.081 20.812 1.00 84.69 91 SER A C 1
ATOM 679 O O . SER A 1 91 ? -5.577 17.297 20.979 1.00 84.69 91 SER A O 1
ATOM 681 N N . ARG A 1 92 ? -5.318 15.510 19.644 1.00 82.06 92 ARG A N 1
ATOM 682 C CA . ARG A 1 92 ? -5.001 16.292 18.437 1.00 82.06 92 ARG A CA 1
ATOM 683 C C . ARG A 1 92 ? -6.243 16.922 17.808 1.00 82.06 92 ARG A C 1
ATOM 685 O O . ARG A 1 92 ? -6.130 18.001 17.235 1.00 82.06 92 ARG A O 1
ATOM 692 N N . THR A 1 93 ? -7.394 16.257 17.897 1.00 76.62 93 THR A N 1
ATOM 693 C CA . THR A 1 93 ? -8.644 16.736 17.290 1.00 76.62 93 THR A CA 1
ATOM 694 C C . THR A 1 93 ? -9.446 17.624 18.242 1.00 76.62 93 THR A C 1
ATOM 696 O O . THR A 1 93 ? -10.004 18.635 17.823 1.00 76.62 93 THR A O 1
ATOM 699 N N . LEU A 1 94 ? -9.493 17.281 19.530 1.00 69.44 94 LEU A N 1
ATOM 700 C CA . LEU A 1 94 ? -10.268 17.989 20.543 1.00 69.44 94 LEU A CA 1
ATOM 701 C C . LEU A 1 94 ? -9.331 18.848 21.399 1.00 69.44 94 LEU A C 1
ATOM 703 O O . LEU A 1 94 ? -8.506 18.333 22.146 1.00 69.44 94 LEU A O 1
ATOM 707 N N . SER A 1 95 ? -9.477 20.173 21.311 1.00 57.78 95 SER A N 1
ATOM 708 C CA . SER A 1 95 ? -8.697 21.149 22.093 1.00 57.78 95 SER A CA 1
ATOM 709 C C . SER A 1 95 ? -9.076 21.217 23.580 1.00 57.78 95 SER A C 1
ATOM 711 O O . SER A 1 95 ? -8.574 22.086 24.293 1.00 57.78 95 SER A O 1
ATOM 713 N N . ASP A 1 96 ? -9.971 20.345 24.050 1.00 54.19 96 ASP A N 1
ATOM 714 C CA . ASP A 1 96 ? -10.427 20.343 25.435 1.00 54.19 96 ASP A CA 1
ATOM 715 C C . ASP A 1 96 ? -9.478 19.474 26.265 1.00 54.19 96 ASP A C 1
ATOM 717 O O . ASP A 1 96 ? -9.476 18.244 26.184 1.00 54.19 96 ASP A O 1
ATOM 721 N N . GLY A 1 97 ? -8.584 20.141 26.994 1.00 51.44 97 GLY A N 1
ATOM 722 C CA . GLY A 1 97 ? -7.563 19.497 27.804 1.00 51.44 97 GLY A CA 1
ATOM 723 C C . GLY A 1 97 ? -8.202 18.635 28.884 1.00 51.44 97 GLY A C 1
ATOM 724 O O . GLY A 1 97 ? -8.675 19.157 29.889 1.00 51.44 97 GLY A O 1
ATOM 725 N N . ASN A 1 98 ? -8.176 17.317 28.705 1.00 49.47 98 ASN A N 1
ATOM 726 C CA . ASN A 1 98 ? -8.476 16.396 29.786 1.00 49.47 98 ASN A CA 1
ATOM 727 C C . ASN A 1 98 ? -7.549 15.180 29.770 1.00 49.47 98 ASN A C 1
ATOM 729 O O . ASN A 1 98 ? -7.403 14.502 28.760 1.00 49.47 98 ASN A O 1
ATOM 733 N N . GLU A 1 99 ? -6.921 15.009 30.936 1.00 54.53 99 GLU A N 1
ATOM 734 C CA . GLU A 1 99 ? -6.111 13.918 31.483 1.00 54.53 99 GLU A CA 1
ATOM 735 C C . GLU A 1 99 ? -5.432 12.951 30.504 1.00 54.53 99 GLU A C 1
ATOM 737 O O . GLU A 1 99 ? -6.061 12.192 29.772 1.00 54.53 99 GLU A O 1
ATOM 742 N N . SER A 1 100 ? -4.102 12.883 30.610 1.00 51.84 100 SER A N 1
ATOM 743 C CA . SER A 1 100 ? -3.293 11.808 30.046 1.00 51.84 100 SER A CA 1
ATOM 744 C C . SER A 1 100 ? -3.850 10.446 30.470 1.00 51.84 100 SER A C 1
ATOM 746 O O . SER A 1 100 ? -3.659 9.985 31.597 1.00 51.84 100 SER A O 1
ATOM 748 N N . VAL A 1 101 ? -4.530 9.760 29.552 1.00 57.41 101 VAL A N 1
ATOM 749 C CA . VAL A 1 101 ? -5.035 8.403 29.787 1.00 57.41 101 VAL A CA 1
ATOM 750 C C . VAL A 1 101 ? -3.884 7.410 29.623 1.00 57.41 101 VAL A C 1
ATOM 752 O O . VAL A 1 101 ? -3.810 6.627 28.684 1.00 57.41 101 VAL A O 1
ATOM 755 N N . GLY A 1 102 ? -2.947 7.459 30.567 1.00 55.09 102 GLY A N 1
ATOM 756 C CA . GLY A 1 102 ? -1.911 6.456 30.781 1.00 55.09 102 GLY A CA 1
ATOM 757 C C . GLY A 1 102 ? -2.403 5.423 31.789 1.00 55.09 102 GLY A C 1
ATOM 758 O O . GLY A 1 102 ? -2.021 5.453 32.955 1.00 55.09 102 GLY A O 1
ATOM 759 N N . GLY A 1 103 ? -3.307 4.539 31.365 1.00 62.31 103 GLY A N 1
ATOM 760 C CA . GLY A 1 103 ? -3.851 3.479 32.215 1.00 62.31 103 GLY A CA 1
ATOM 761 C C . GLY A 1 103 ? -3.186 2.130 31.951 1.00 62.31 103 GLY A C 1
ATOM 762 O O . GLY A 1 103 ? -3.083 1.704 30.803 1.00 62.31 103 GLY A O 1
ATOM 763 N N . ARG A 1 104 ? -2.805 1.409 33.012 1.00 72.81 104 ARG A N 1
ATOM 764 C CA . ARG A 1 104 ? -2.414 -0.008 32.923 1.00 72.81 104 ARG A CA 1
ATOM 765 C C . ARG A 1 104 ? -3.577 -0.804 32.320 1.00 72.81 104 ARG A C 1
ATOM 767 O O . ARG A 1 104 ? -4.674 -0.805 32.879 1.00 72.81 104 ARG A O 1
ATOM 774 N N . CYS A 1 105 ? -3.345 -1.473 31.193 1.00 78.88 105 CYS A N 1
ATOM 775 C CA . CYS A 1 105 ? -4.372 -2.229 30.483 1.00 78.88 105 CYS A CA 1
ATOM 776 C C . CYS A 1 105 ? -3.925 -3.669 30.256 1.00 78.88 105 CYS A C 1
ATOM 778 O O . CYS A 1 105 ? -3.119 -3.961 29.379 1.00 78.88 105 CYS A O 1
ATOM 780 N N . GLU A 1 106 ? -4.465 -4.579 31.063 1.00 80.88 106 GLU A N 1
ATOM 781 C CA . GLU A 1 106 ? -4.036 -5.983 31.075 1.00 80.88 106 GLU A CA 1
ATOM 782 C C . GLU A 1 106 ? -4.986 -6.921 30.323 1.00 80.88 106 GLU A C 1
ATOM 784 O O . GLU A 1 106 ? -4.639 -8.071 30.075 1.00 80.88 106 GLU A O 1
ATOM 789 N N . SER A 1 107 ? -6.185 -6.455 29.955 1.00 86.75 107 SER A N 1
ATOM 790 C CA . SER A 1 107 ? -7.194 -7.269 29.272 1.00 86.75 107 SER A CA 1
ATOM 791 C C . SER A 1 107 ? -7.978 -6.473 28.232 1.00 86.75 107 SER A C 1
ATOM 793 O O . SER A 1 107 ? -8.091 -5.249 28.310 1.00 86.75 107 SER A O 1
ATOM 795 N N . THR A 1 108 ? -8.570 -7.172 27.264 1.00 86.06 108 THR A N 1
ATOM 796 C CA . THR A 1 108 ? -9.446 -6.576 26.241 1.00 86.06 108 THR A CA 1
ATOM 797 C C . THR A 1 108 ? -10.696 -5.934 26.854 1.00 86.06 108 THR A C 1
ATOM 799 O O . THR A 1 108 ? -11.152 -4.898 26.377 1.00 86.06 108 THR A O 1
ATOM 802 N N . SER A 1 109 ? -11.208 -6.476 27.963 1.00 86.00 109 SER A N 1
ATOM 803 C CA . SER A 1 109 ? -12.299 -5.864 28.734 1.00 86.00 109 SER A CA 1
ATOM 804 C C . SER A 1 109 ? -11.871 -4.560 29.416 1.00 86.00 109 SER A C 1
ATOM 806 O O . SER A 1 109 ? -12.637 -3.597 29.442 1.00 86.00 109 SER A O 1
ATOM 808 N N . ALA A 1 110 ? -10.643 -4.499 29.949 1.00 88.06 110 ALA A N 1
ATOM 809 C CA . ALA A 1 110 ? -10.090 -3.260 30.493 1.00 88.06 110 ALA A CA 1
ATOM 810 C C . ALA A 1 110 ? -9.910 -2.209 29.387 1.00 88.06 110 ALA A C 1
ATOM 812 O O . ALA A 1 110 ? -10.269 -1.051 29.594 1.00 88.06 110 ALA A O 1
ATOM 813 N N . LEU A 1 111 ? -9.450 -2.623 28.200 1.00 88.75 111 LEU A N 1
ATOM 814 C CA . LEU A 1 111 ? -9.348 -1.753 27.027 1.00 88.75 111 LEU A CA 1
ATOM 815 C C . LEU A 1 111 ? -10.717 -1.170 26.651 1.00 88.75 111 LEU A C 1
ATOM 817 O O . LEU A 1 111 ? -10.841 0.042 26.507 1.00 88.75 111 LEU A O 1
ATOM 821 N N . ALA A 1 112 ? -11.752 -2.009 26.555 1.00 87.00 112 ALA A N 1
ATOM 822 C CA . ALA A 1 112 ? -13.118 -1.580 26.261 1.00 87.00 112 ALA A CA 1
ATOM 823 C C . ALA A 1 112 ? -13.615 -0.488 27.224 1.00 87.00 112 ALA A C 1
ATOM 825 O O . ALA A 1 112 ? -14.133 0.539 26.786 1.00 87.00 112 ALA A O 1
ATOM 826 N N . LEU A 1 113 ? -13.413 -0.673 28.533 1.00 87.06 113 LEU A N 1
ATOM 827 C CA . LEU A 1 113 ? -13.802 0.308 29.552 1.00 87.06 113 LEU A CA 1
ATOM 828 C C . LEU A 1 113 ? -13.021 1.622 29.430 1.00 87.06 113 LEU A C 1
ATOM 830 O O . LEU A 1 113 ? -13.601 2.696 29.584 1.00 87.06 113 LEU A O 1
ATOM 834 N N . GLN A 1 114 ? -11.717 1.558 29.154 1.00 86.94 114 GLN A N 1
ATOM 835 C CA . GLN A 1 114 ? -10.889 2.756 28.979 1.00 86.94 114 GLN A CA 1
ATOM 836 C C . GLN A 1 114 ? -11.264 3.518 27.704 1.00 86.94 114 GLN A C 1
ATOM 838 O O . GLN A 1 114 ? -11.399 4.737 27.749 1.00 86.94 114 GLN A O 1
ATOM 843 N N . LEU A 1 115 ? -11.539 2.819 26.599 1.00 86.00 115 LEU A N 1
ATOM 844 C CA . LEU A 1 115 ? -12.043 3.435 25.368 1.00 86.00 115 LEU A CA 1
ATOM 845 C C . LEU A 1 115 ? -13.421 4.078 25.580 1.00 86.00 115 LEU A C 1
ATOM 847 O O . LEU A 1 115 ? -13.659 5.187 25.112 1.00 86.00 115 LEU A O 1
ATOM 851 N N . GLN A 1 116 ? -14.322 3.438 26.333 1.00 85.25 116 GLN A N 1
ATOM 852 C CA . GLN A 1 116 ? -15.611 4.041 26.688 1.00 85.25 116 GLN A CA 1
ATOM 853 C C . GLN A 1 116 ? -15.452 5.335 27.494 1.00 85.25 116 GLN A C 1
ATOM 855 O O . GLN A 1 116 ? -16.217 6.273 27.272 1.00 85.25 116 GLN A O 1
ATOM 860 N N . ARG A 1 117 ? -14.477 5.388 28.412 1.00 85.44 117 ARG A N 1
ATOM 861 C CA . ARG A 1 117 ? -14.149 6.595 29.187 1.00 85.44 117 ARG A CA 1
ATOM 862 C C . ARG A 1 117 ? -13.556 7.686 28.303 1.00 85.44 117 ARG A C 1
ATOM 864 O O . ARG A 1 117 ? -14.051 8.803 28.359 1.00 85.44 117 ARG A O 1
ATOM 871 N N . LEU A 1 118 ? -12.575 7.342 27.467 1.00 82.31 118 LEU A N 1
ATOM 872 C CA . LEU A 1 118 ? -11.935 8.252 26.511 1.00 82.31 118 LEU A CA 1
ATOM 873 C C . LEU A 1 118 ? -12.936 8.890 25.549 1.00 82.31 118 LEU A C 1
ATOM 875 O O . LEU A 1 118 ? -12.842 10.068 25.243 1.00 82.31 118 LEU A O 1
ATOM 879 N N . LEU A 1 119 ? -13.911 8.111 25.088 1.00 80.88 119 LEU A N 1
ATOM 880 C CA . LEU A 1 119 ? -14.919 8.585 24.147 1.00 80.88 119 LEU A CA 1
ATOM 881 C C . LEU A 1 119 ? -16.121 9.245 24.846 1.00 80.88 119 LEU A C 1
ATOM 883 O O . LEU A 1 119 ? -17.061 9.681 24.173 1.00 80.88 119 LEU A O 1
ATOM 887 N N . LYS A 1 120 ? -16.189 9.251 26.184 1.00 83.00 120 LYS A N 1
ATOM 888 C CA . LYS A 1 120 ? -17.361 9.744 26.920 1.00 83.00 120 LYS A CA 1
ATOM 889 C C . LYS A 1 120 ? -17.539 11.243 26.663 1.00 83.00 120 LYS A C 1
ATOM 891 O O . LYS A 1 120 ? -16.682 12.036 27.016 1.00 83.00 120 LYS A O 1
ATOM 896 N N . GLY A 1 121 ? -18.684 11.622 26.094 1.00 72.88 121 GLY A N 1
ATOM 897 C CA . GLY A 1 121 ? -18.974 13.014 25.723 1.00 72.88 121 GLY A CA 1
ATOM 898 C C . GLY A 1 121 ? -18.584 13.378 24.288 1.00 72.88 121 GLY A C 1
ATOM 899 O O . GLY A 1 121 ? -19.027 14.406 23.793 1.00 72.88 121 GLY A O 1
ATOM 900 N N . THR A 1 122 ? -17.855 12.508 23.586 1.00 75.94 122 THR A N 1
ATOM 901 C CA . THR A 1 122 ? -17.509 12.688 22.173 1.00 75.94 122 THR A CA 1
ATOM 902 C C . THR A 1 122 ? -18.555 12.019 21.283 1.00 75.94 122 THR A C 1
ATOM 904 O O . THR A 1 122 ? -18.825 10.817 21.408 1.00 75.94 122 THR A O 1
ATOM 907 N N . THR A 1 123 ? -19.141 12.796 20.372 1.00 73.56 123 THR A N 1
ATOM 908 C CA . THR A 1 123 ? -20.009 12.309 19.285 1.00 73.56 123 THR A CA 1
ATOM 909 C C . THR A 1 123 ? -19.229 11.995 18.012 1.00 73.56 123 THR A C 1
ATOM 911 O O . THR A 1 123 ? -19.772 11.369 17.105 1.00 73.56 123 THR A O 1
ATOM 914 N N . GLU A 1 124 ? -17.959 12.397 17.950 1.00 79.31 124 GLU A N 1
ATOM 915 C CA . GLU A 1 124 ? -17.088 12.128 16.815 1.00 79.31 124 GLU A CA 1
ATOM 916 C C . GLU A 1 124 ? -16.732 10.648 16.684 1.00 79.31 124 GLU A C 1
ATOM 918 O O . GLU A 1 124 ? -16.618 9.888 17.653 1.00 79.31 124 GLU A O 1
ATOM 923 N N . LYS A 1 125 ? -16.530 10.252 15.432 1.00 84.94 125 LYS A N 1
ATOM 924 C CA . LYS A 1 125 ? -16.110 8.917 15.043 1.00 84.94 125 LYS A CA 1
ATOM 925 C C . LYS A 1 125 ? -14.601 8.769 15.232 1.00 84.94 125 LYS A C 1
ATOM 927 O O . LYS A 1 125 ? -13.828 9.513 14.638 1.00 84.94 125 LYS A O 1
ATOM 932 N N . LEU A 1 126 ? -14.199 7.759 16.002 1.00 88.50 126 LEU A N 1
ATOM 933 C CA . LEU A 1 126 ? -12.808 7.323 16.131 1.00 88.50 126 LEU A CA 1
ATOM 934 C C . LEU A 1 126 ? -12.607 6.020 15.352 1.00 88.50 126 LEU A C 1
ATOM 936 O O . LEU A 1 126 ? -13.297 5.034 15.615 1.00 88.50 126 LEU A O 1
ATOM 940 N N . VAL A 1 127 ? -11.645 5.995 14.430 1.00 91.69 127 VAL A N 1
ATOM 941 C CA . VAL A 1 127 ? -11.246 4.776 13.712 1.00 91.69 127 VAL A CA 1
ATOM 942 C C . VAL A 1 127 ? -9.977 4.197 14.330 1.00 91.69 127 VAL A C 1
ATOM 944 O O . VAL A 1 127 ? -8.931 4.839 14.358 1.00 91.69 127 VAL A O 1
ATOM 947 N N . LEU A 1 128 ? -10.058 2.956 14.801 1.00 92.81 128 LEU A N 1
ATOM 948 C CA . LEU A 1 128 ? -8.926 2.223 15.357 1.00 92.81 128 LEU A CA 1
ATOM 949 C C . LEU A 1 128 ? -8.460 1.150 14.366 1.00 92.81 128 LEU A C 1
ATOM 951 O O . LEU A 1 128 ? -9.238 0.272 13.998 1.00 92.81 128 LEU A O 1
ATOM 955 N N . VAL A 1 129 ? -7.199 1.217 13.941 1.00 94.94 129 VAL A N 1
ATOM 956 C CA . VAL A 1 129 ? -6.606 0.295 12.963 1.00 94.94 129 VAL A CA 1
ATOM 957 C C . VAL A 1 129 ? -5.522 -0.546 13.625 1.00 94.94 129 VAL A C 1
ATOM 959 O O . VAL A 1 129 ? -4.527 -0.012 14.112 1.00 94.94 129 VAL A O 1
ATOM 962 N N . PHE A 1 130 ? -5.687 -1.866 13.581 1.00 94.12 130 PHE A N 1
ATOM 963 C CA . PHE A 1 130 ? -4.657 -2.834 13.956 1.00 94.12 130 PHE A CA 1
ATOM 964 C C . PHE A 1 130 ? -3.978 -3.366 12.694 1.00 94.12 130 PHE A C 1
ATOM 966 O O . PHE A 1 130 ? -4.519 -4.233 12.007 1.00 94.12 130 PHE A O 1
ATOM 973 N N . ASP A 1 131 ? -2.806 -2.829 12.368 1.00 94.00 131 ASP A N 1
ATOM 974 C CA . ASP A 1 131 ? -2.045 -3.248 11.193 1.00 94.00 131 ASP A CA 1
ATOM 975 C C . ASP A 1 131 ? -1.235 -4.517 11.495 1.00 94.00 131 ASP A C 1
ATOM 977 O O . ASP A 1 131 ? -0.611 -4.629 12.554 1.00 94.00 131 ASP A O 1
ATOM 981 N N . GLY A 1 132 ? -1.265 -5.488 10.579 1.00 89.69 132 GLY A N 1
ATOM 982 C CA . GLY A 1 132 ? -0.554 -6.767 10.705 1.00 89.69 132 GLY A CA 1
ATOM 983 C C . GLY A 1 132 ? -0.918 -7.590 11.945 1.00 89.69 132 GLY A C 1
ATOM 984 O O . GLY A 1 132 ? -0.041 -8.214 12.539 1.00 89.69 132 GLY A O 1
ATOM 985 N N . VAL A 1 133 ? -2.181 -7.557 12.379 1.00 87.50 133 VAL A N 1
ATOM 986 C CA . VAL A 1 133 ? -2.659 -8.258 13.588 1.00 87.50 133 VAL A CA 1
ATOM 987 C C . VAL A 1 133 ? -2.519 -9.787 13.506 1.00 87.50 133 VAL A C 1
ATOM 989 O O . VAL A 1 133 ? -2.402 -10.464 14.523 1.00 87.50 133 VAL A O 1
ATOM 992 N N . ASP A 1 134 ? -2.462 -10.335 12.294 1.00 83.38 134 ASP A N 1
ATOM 993 C CA . ASP A 1 134 ? -2.176 -11.741 11.999 1.00 83.38 134 ASP A CA 1
ATOM 994 C C . ASP A 1 134 ? -0.726 -12.145 12.313 1.00 83.38 134 ASP A C 1
ATOM 996 O O . ASP A 1 134 ? -0.460 -13.313 12.584 1.00 83.38 134 ASP A O 1
ATOM 1000 N N . ARG A 1 135 ? 0.208 -11.185 12.317 1.00 82.88 135 ARG A N 1
ATOM 1001 C CA . ARG A 1 135 ? 1.647 -11.411 12.545 1.00 82.88 135 ARG A CA 1
ATOM 1002 C C . ARG A 1 135 ? 2.074 -11.261 14.005 1.00 82.88 135 ARG A C 1
ATOM 1004 O O . ARG A 1 135 ? 3.266 -11.206 14.305 1.00 82.88 135 ARG A O 1
ATOM 1011 N N . GLN A 1 136 ? 1.127 -11.158 14.930 1.00 81.00 136 GLN A N 1
ATOM 1012 C CA . GLN A 1 136 ? 1.445 -10.998 16.340 1.00 81.00 136 GLN A CA 1
ATOM 1013 C C . GLN A 1 136 ? 1.964 -12.316 16.938 1.00 81.00 136 GLN A C 1
ATOM 1015 O O . GLN A 1 136 ? 1.255 -13.320 16.965 1.00 81.00 136 GLN A O 1
ATOM 1020 N N . ARG A 1 137 ? 3.206 -12.295 17.446 1.00 70.56 137 ARG A N 1
ATOM 1021 C CA . ARG A 1 137 ? 3.939 -13.494 17.907 1.00 70.56 137 ARG A CA 1
ATOM 1022 C C . ARG A 1 137 ? 3.196 -14.310 18.969 1.00 70.56 137 ARG A C 1
ATOM 1024 O O . ARG A 1 137 ? 3.211 -15.532 18.916 1.00 70.56 137 ARG A O 1
ATOM 1031 N N . GLU A 1 138 ? 2.549 -13.638 19.920 1.00 72.69 138 GLU A N 1
ATOM 1032 C CA . GLU A 1 138 ? 1.848 -14.258 21.056 1.00 72.69 138 GLU A CA 1
ATOM 1033 C C . GLU A 1 138 ? 0.321 -14.059 20.981 1.00 72.69 138 GLU A C 1
ATOM 1035 O O . GLU A 1 138 ? -0.342 -13.799 21.988 1.00 72.69 138 GLU A O 1
ATOM 1040 N N . ALA A 1 139 ? -0.270 -14.117 19.783 1.00 70.81 139 ALA A N 1
ATOM 1041 C CA . ALA A 1 139 ? -1.714 -13.955 19.637 1.00 70.81 139 ALA A CA 1
ATOM 1042 C C . ALA A 1 139 ? -2.475 -15.190 20.146 1.00 70.81 139 ALA A C 1
ATOM 1044 O O . ALA A 1 139 ? -2.497 -16.244 19.511 1.00 70.81 139 ALA A O 1
ATOM 1045 N N . ALA A 1 140 ? -3.172 -15.045 21.276 1.00 79.44 140 ALA A N 1
ATOM 1046 C CA . ALA A 1 140 ? -4.186 -16.017 21.668 1.00 79.44 140 ALA A CA 1
ATOM 1047 C C . ALA A 1 140 ? -5.272 -16.105 20.571 1.00 79.44 140 ALA A C 1
ATOM 1049 O O . ALA A 1 140 ? -5.668 -15.069 20.030 1.00 79.44 140 ALA A O 1
ATOM 1050 N N . PRO A 1 141 ? -5.840 -17.292 20.282 1.00 80.75 141 PRO A N 1
ATOM 1051 C CA . PRO A 1 141 ? -6.856 -17.456 19.232 1.00 80.75 141 PRO A CA 1
ATOM 1052 C C . PRO A 1 141 ? -8.129 -16.631 19.491 1.00 80.75 141 PRO A C 1
ATOM 1054 O O . PRO A 1 141 ? -8.916 -16.370 18.585 1.00 80.75 141 PRO A O 1
ATOM 1057 N N . THR A 1 142 ? -8.332 -16.193 20.733 1.00 85.69 142 THR A N 1
ATOM 1058 C CA . THR A 1 142 ? -9.450 -15.351 21.164 1.00 85.69 142 THR A CA 1
ATOM 1059 C C . THR A 1 142 ? -9.208 -13.853 20.970 1.00 85.69 142 THR A C 1
ATOM 1061 O O . THR A 1 142 ? -10.158 -13.081 21.089 1.00 85.69 142 THR A O 1
ATOM 1064 N N . LEU A 1 143 ? -7.981 -13.424 20.651 1.00 85.69 143 LEU A N 1
ATOM 1065 C CA . LEU A 1 143 ? -7.620 -12.009 20.546 1.00 85.69 143 LEU A CA 1
ATOM 1066 C C . LEU A 1 143 ? -8.354 -11.312 19.398 1.00 85.69 143 LEU A C 1
ATOM 1068 O O . LEU A 1 143 ? -9.017 -10.307 19.626 1.00 85.69 143 LEU A O 1
ATOM 1072 N N . LEU A 1 144 ? -8.274 -11.859 18.183 1.00 85.25 144 LEU A N 1
ATOM 1073 C CA . LEU A 1 144 ? -8.929 -11.289 17.001 1.00 85.25 144 LEU A CA 1
ATOM 1074 C C . LEU A 1 144 ? -10.453 -11.162 17.177 1.00 85.25 144 LEU A C 1
ATOM 1076 O O . LEU A 1 144 ? -10.971 -10.060 16.983 1.00 85.25 144 LEU A O 1
ATOM 1080 N N . PRO A 1 145 ? -11.178 -12.214 17.619 1.00 84.88 145 PRO A N 1
ATOM 1081 C CA . PRO A 1 145 ? -12.589 -12.082 17.970 1.00 84.88 145 PRO A CA 1
ATOM 1082 C C . PRO A 1 145 ? -12.848 -11.034 19.056 1.00 84.88 145 PRO A C 1
ATOM 1084 O O . PRO A 1 145 ? -13.822 -10.297 18.967 1.00 84.88 145 PRO A O 1
ATOM 1087 N N . ALA A 1 146 ? -11.996 -10.940 20.081 1.00 85.75 146 ALA A N 1
ATOM 1088 C CA . ALA A 1 146 ? -12.175 -9.958 21.148 1.00 85.75 146 ALA A CA 1
ATOM 1089 C C . ALA A 1 146 ? -11.991 -8.514 20.651 1.00 85.75 146 ALA A C 1
ATOM 1091 O O . ALA A 1 146 ? -12.774 -7.646 21.030 1.00 85.75 146 ALA A O 1
ATOM 1092 N N . LEU A 1 147 ? -11.004 -8.261 19.784 1.00 87.06 147 LEU A N 1
ATOM 1093 C CA . LEU A 1 147 ? -10.768 -6.947 19.180 1.00 87.06 147 LEU A CA 1
ATOM 1094 C C . LEU A 1 147 ? -11.906 -6.545 18.232 1.00 87.06 147 LEU A C 1
ATOM 1096 O O . LEU A 1 147 ? -12.383 -5.416 18.308 1.00 87.06 147 LEU A O 1
ATOM 1100 N N . ALA A 1 148 ? -12.398 -7.472 17.404 1.00 83.69 148 ALA A N 1
ATOM 1101 C CA . ALA A 1 148 ? -13.524 -7.220 16.499 1.00 83.69 148 ALA A CA 1
ATOM 1102 C C . ALA A 1 148 ? -14.819 -6.834 17.243 1.00 83.69 148 ALA A C 1
ATOM 1104 O O . ALA A 1 148 ? -15.670 -6.114 16.725 1.00 83.69 148 ALA A O 1
ATOM 1105 N N . ARG A 1 149 ? -14.972 -7.274 18.494 1.00 80.94 149 ARG A N 1
ATOM 1106 C CA . ARG A 1 149 ? -16.146 -6.954 19.316 1.00 80.94 149 ARG A CA 1
ATOM 1107 C C . ARG A 1 149 ? -16.034 -5.630 20.071 1.00 80.94 149 ARG A C 1
ATOM 1109 O O . ARG A 1 149 ? -17.019 -5.184 20.650 1.00 80.94 149 ARG A O 1
ATOM 1116 N N . LEU A 1 150 ? -14.885 -4.948 20.037 1.00 81.56 150 LEU A N 1
ATOM 1117 C CA . LEU A 1 150 ? -14.737 -3.627 20.668 1.00 81.56 150 LEU A CA 1
ATOM 1118 C C . LEU A 1 150 ? -15.660 -2.572 20.039 1.00 81.56 150 LEU A C 1
ATOM 1120 O O . LEU A 1 150 ? -16.078 -1.638 20.720 1.00 81.56 150 LEU A O 1
ATOM 1124 N N . GLY A 1 151 ? -16.024 -2.723 18.765 1.00 73.94 151 GLY A N 1
ATOM 1125 C CA . GLY A 1 151 ? -16.959 -1.811 18.103 1.00 73.94 151 GLY A CA 1
ATOM 1126 C C . GLY A 1 151 ? -18.419 -1.962 18.558 1.00 73.94 151 GLY A C 1
ATOM 1127 O O . GLY A 1 151 ? -19.202 -1.023 18.411 1.00 73.94 151 GLY A O 1
ATOM 1128 N N . GLU A 1 152 ? -18.788 -3.094 19.173 1.00 74.25 152 GLU A N 1
ATOM 1129 C CA . GLU A 1 152 ? -20.142 -3.345 19.705 1.00 74.25 152 GLU A CA 1
ATOM 1130 C C . GLU A 1 152 ? -20.467 -2.442 20.912 1.00 74.25 152 GLU A C 1
ATOM 1132 O O . GLU A 1 152 ? -21.621 -2.303 21.306 1.00 74.25 152 GLU A O 1
ATOM 1137 N N . LEU A 1 153 ? -19.463 -1.775 21.497 1.00 65.00 153 LEU A N 1
ATOM 1138 C CA . LEU A 1 153 ? -19.612 -0.945 22.698 1.00 65.00 153 LEU A CA 1
ATOM 1139 C C . LEU A 1 153 ? -20.473 0.314 22.490 1.00 65.00 153 LEU A C 1
ATOM 1141 O O . LEU A 1 153 ? -20.879 0.925 23.479 1.00 65.00 153 LEU A O 1
ATOM 1145 N N . ARG A 1 154 ? -20.729 0.728 21.240 1.00 61.34 154 ARG A N 1
ATOM 1146 C CA . ARG A 1 154 ? -21.574 1.894 20.907 1.00 61.34 154 ARG A CA 1
ATOM 1147 C C . ARG A 1 154 ? -22.744 1.594 19.977 1.00 61.34 154 ARG A C 1
ATOM 1149 O O . ARG A 1 154 ? -23.670 2.399 19.913 1.00 61.34 154 ARG A O 1
ATOM 1156 N N . PHE A 1 155 ? -22.724 0.462 19.279 1.00 56.91 155 PHE A N 1
ATOM 1157 C CA . PHE A 1 155 ? -23.713 0.136 18.259 1.00 56.91 155 PHE A CA 1
ATOM 1158 C C . PHE A 1 155 ? -24.241 -1.287 18.463 1.00 56.91 155 PHE A C 1
ATOM 1160 O O . PHE A 1 155 ? -23.475 -2.241 18.517 1.00 56.91 155 PHE A O 1
ATOM 1167 N N . PHE A 1 156 ? -25.567 -1.420 18.550 1.00 50.91 156 PHE A N 1
ATOM 1168 C CA . PHE A 1 156 ? -26.277 -2.687 18.777 1.00 50.91 156 PHE A CA 1
ATOM 1169 C C . PHE A 1 156 ? -26.582 -3.471 17.484 1.00 50.91 156 PHE A C 1
ATOM 1171 O O . PHE A 1 156 ? -27.419 -4.375 17.484 1.00 50.91 156 PHE A O 1
ATOM 1178 N N . SER A 1 157 ? -25.964 -3.126 16.352 1.00 53.81 157 SER A N 1
ATOM 1179 C CA . SER A 1 157 ? -26.245 -3.779 15.072 1.00 53.81 157 SER A CA 1
ATOM 1180 C C . SER A 1 157 ? -25.407 -5.051 14.895 1.00 53.81 157 SER A C 1
ATOM 1182 O O . SER A 1 157 ? -24.244 -5.001 14.507 1.00 53.81 157 SER A O 1
ATOM 1184 N N . ASN A 1 158 ? -26.040 -6.211 15.113 1.00 52.06 158 ASN A N 1
ATOM 1185 C CA . ASN A 1 158 ? -25.534 -7.548 14.760 1.00 52.06 158 ASN A CA 1
ATOM 1186 C C . ASN A 1 158 ? -25.531 -7.769 13.235 1.00 52.06 158 ASN A C 1
ATOM 1188 O O . ASN A 1 158 ? -26.208 -8.654 12.712 1.00 52.06 158 ASN A O 1
ATOM 1192 N N . VAL A 1 159 ? -24.802 -6.939 12.497 1.00 60.28 159 VAL A N 1
ATOM 1193 C CA . VAL A 1 159 ? -24.516 -7.185 11.082 1.00 60.28 159 VAL A CA 1
ATOM 1194 C C . VAL A 1 159 ? -23.132 -7.823 11.011 1.00 60.28 159 VAL A C 1
ATOM 1196 O O . VAL A 1 159 ? -22.222 -7.402 11.722 1.00 60.28 159 VAL A O 1
ATOM 1199 N N . GLY A 1 160 ? -22.983 -8.878 10.206 1.00 69.56 160 GLY A N 1
ATOM 1200 C CA . GLY A 1 160 ? -21.702 -9.569 10.038 1.00 69.56 160 GLY A CA 1
ATOM 1201 C C . GLY A 1 160 ? -20.565 -8.607 9.678 1.00 69.56 160 GLY A C 1
ATOM 1202 O O . GLY A 1 160 ? -20.805 -7.544 9.109 1.00 69.56 160 GLY A O 1
ATOM 1203 N N . ILE A 1 161 ? -19.329 -8.981 10.012 1.00 81.62 161 ILE A N 1
ATOM 1204 C CA . ILE A 1 161 ? -18.153 -8.125 9.820 1.00 81.62 161 ILE A CA 1
ATOM 1205 C C . ILE A 1 161 ? -17.851 -8.009 8.314 1.00 81.62 161 ILE A C 1
ATOM 1207 O O . ILE A 1 161 ? -17.484 -9.016 7.698 1.00 81.62 161 ILE A O 1
ATOM 1211 N N . PRO A 1 162 ? -17.995 -6.824 7.692 1.00 88.06 162 PRO A N 1
ATOM 1212 C CA . PRO A 1 162 ? -17.624 -6.641 6.298 1.00 88.06 162 PRO A CA 1
ATOM 1213 C C . PRO A 1 162 ? -16.115 -6.771 6.110 1.00 88.06 162 PRO A C 1
ATOM 1215 O O . PRO A 1 162 ? -15.321 -6.502 7.017 1.00 88.06 162 PRO A O 1
ATOM 1218 N N . TYR A 1 163 ? -15.722 -7.143 4.895 1.00 91.00 163 TYR A N 1
ATOM 1219 C CA . TYR A 1 163 ? -14.325 -7.267 4.517 1.00 91.00 163 TYR A CA 1
ATOM 1220 C C . TYR A 1 163 ? -14.032 -6.582 3.182 1.00 91.00 163 TYR A C 1
ATOM 1222 O O . TYR A 1 163 ? -14.874 -6.543 2.285 1.00 91.00 163 TYR A O 1
ATOM 1230 N N . ILE A 1 164 ? -12.818 -6.049 3.053 1.00 94.50 164 ILE A N 1
ATOM 1231 C CA . ILE A 1 164 ? -12.275 -5.507 1.806 1.00 94.50 164 ILE A CA 1
ATOM 1232 C C . ILE A 1 164 ? -11.068 -6.345 1.420 1.00 94.50 164 ILE A C 1
ATOM 1234 O O . ILE A 1 164 ? -10.074 -6.419 2.149 1.00 94.50 164 ILE A O 1
ATOM 1238 N N . HIS A 1 165 ? -11.163 -6.960 0.244 1.00 94.31 165 HIS A N 1
ATOM 1239 C CA . HIS A 1 165 ? -10.105 -7.791 -0.294 1.00 94.31 165 HIS A CA 1
ATOM 1240 C C . HIS A 1 165 ? -9.164 -6.990 -1.205 1.00 94.31 165 HIS A C 1
ATOM 1242 O O . HIS A 1 165 ? -9.565 -6.422 -2.227 1.00 94.31 165 HIS A O 1
ATOM 1248 N N . PHE A 1 166 ? -7.882 -6.995 -0.852 1.00 93.19 166 PHE A N 1
ATOM 1249 C CA . PHE A 1 166 ? -6.782 -6.528 -1.684 1.00 93.19 166 PHE A CA 1
ATOM 1250 C C . PHE A 1 166 ? -6.201 -7.717 -2.448 1.00 93.19 166 PHE A C 1
ATOM 1252 O O . PHE A 1 166 ? -5.365 -8.470 -1.943 1.00 93.19 166 PHE A O 1
ATOM 1259 N N . THR A 1 167 ? -6.669 -7.885 -3.682 1.00 90.81 167 THR A N 1
ATOM 1260 C CA . THR A 1 167 ? -6.173 -8.906 -4.611 1.00 90.81 167 THR A CA 1
ATOM 1261 C C . THR A 1 167 ? -4.700 -8.685 -4.942 1.00 90.81 167 THR A C 1
ATOM 1263 O O . THR A 1 167 ? -4.220 -7.547 -4.937 1.00 90.81 167 THR A O 1
ATOM 1266 N N . ALA A 1 168 ? -3.981 -9.756 -5.275 1.00 89.31 168 ALA A N 1
ATOM 1267 C CA . ALA A 1 168 ? -2.648 -9.641 -5.863 1.00 89.31 168 ALA A CA 1
ATOM 1268 C C . ALA A 1 168 ? -2.695 -8.800 -7.150 1.00 89.31 168 ALA A C 1
ATOM 1270 O O . ALA A 1 168 ? -3.696 -8.831 -7.872 1.00 89.31 168 ALA A O 1
ATOM 1271 N N . TYR A 1 169 ? -1.624 -8.057 -7.433 1.00 89.50 169 TYR A N 1
ATOM 1272 C CA . TYR A 1 169 ? -1.516 -7.331 -8.695 1.00 89.50 169 TYR A CA 1
ATOM 1273 C C . TYR A 1 169 ? -1.327 -8.316 -9.852 1.00 89.50 169 TYR A C 1
ATOM 1275 O O . TYR A 1 169 ? -0.518 -9.241 -9.783 1.00 89.50 169 TYR A O 1
ATOM 1283 N N . THR A 1 170 ? -2.090 -8.117 -10.924 1.00 90.88 170 THR A N 1
ATOM 1284 C CA . THR A 1 170 ? -1.856 -8.809 -12.201 1.00 90.88 170 THR A CA 1
ATOM 1285 C C . THR A 1 170 ? -0.609 -8.251 -12.888 1.00 90.88 170 THR A C 1
ATOM 1287 O O . THR A 1 170 ? -0.150 -7.167 -12.536 1.00 90.88 170 THR A O 1
ATOM 1290 N N . LYS A 1 171 ? -0.087 -8.945 -13.908 1.00 90.50 171 LYS A N 1
ATOM 1291 C CA . LYS A 1 171 ? 1.052 -8.472 -14.714 1.00 90.50 171 LYS A CA 1
ATOM 1292 C C . LYS A 1 171 ? 0.876 -7.019 -15.168 1.00 90.50 171 LYS A C 1
ATOM 1294 O O . LYS A 1 171 ? 1.724 -6.176 -14.886 1.00 90.50 171 LYS A O 1
ATOM 1299 N N . ASP A 1 172 ? -0.248 -6.722 -15.817 1.00 91.81 172 ASP A N 1
ATOM 1300 C CA . ASP A 1 172 ? -0.513 -5.397 -16.384 1.00 91.81 172 ASP A CA 1
ATOM 1301 C C . ASP A 1 172 ? -0.627 -4.326 -15.295 1.00 91.81 172 ASP A C 1
ATOM 1303 O O . ASP A 1 172 ? -0.124 -3.213 -15.449 1.00 91.81 172 ASP A O 1
ATOM 1307 N N . GLN A 1 173 ? -1.236 -4.670 -14.156 1.00 92.38 173 GLN A N 1
ATOM 1308 C CA . GLN A 1 173 ? -1.329 -3.761 -13.015 1.00 92.38 173 GLN A CA 1
ATOM 1309 C C . GLN A 1 173 ? 0.039 -3.511 -12.377 1.00 92.38 173 GLN A C 1
ATOM 1311 O O . GLN A 1 173 ? 0.361 -2.365 -12.081 1.00 92.38 173 GLN A O 1
ATOM 1316 N N . SER A 1 174 ? 0.863 -4.546 -12.207 1.00 91.06 174 SER A N 1
ATOM 1317 C CA . SER A 1 174 ? 2.219 -4.422 -11.667 1.00 91.06 174 SER A CA 1
ATOM 1318 C C . SER A 1 174 ? 3.077 -3.514 -12.542 1.00 91.06 174 SER A C 1
ATOM 1320 O O . SER A 1 174 ? 3.697 -2.577 -12.042 1.00 91.06 174 SER A O 1
ATOM 1322 N N . ILE A 1 175 ? 3.054 -3.728 -13.861 1.00 92.44 175 ILE A N 1
ATOM 1323 C CA . ILE A 1 175 ? 3.766 -2.876 -14.819 1.00 92.44 175 ILE A CA 1
ATOM 1324 C C . ILE A 1 175 ? 3.247 -1.438 -14.732 1.00 92.44 175 ILE A C 1
ATOM 1326 O O . ILE A 1 175 ? 4.049 -0.510 -14.650 1.00 92.44 175 ILE A O 1
ATOM 1330 N N . ARG A 1 176 ? 1.924 -1.232 -14.679 1.00 93.50 176 ARG A N 1
ATOM 1331 C CA . ARG A 1 176 ? 1.325 0.105 -14.547 1.00 93.50 176 ARG A CA 1
ATOM 1332 C C . ARG A 1 176 ? 1.747 0.818 -13.260 1.00 93.50 176 ARG A C 1
ATOM 1334 O O . ARG A 1 176 ? 2.022 2.014 -13.305 1.00 93.50 176 ARG A O 1
ATOM 1341 N N . VAL A 1 177 ? 1.813 0.106 -12.134 1.00 92.50 177 VAL A N 1
ATOM 1342 C CA . VAL A 1 177 ? 2.281 0.646 -10.847 1.00 92.50 177 VAL A CA 1
ATOM 1343 C C . VAL A 1 177 ? 3.758 1.043 -10.937 1.00 92.50 177 VAL A C 1
ATOM 1345 O O . VAL A 1 177 ? 4.109 2.160 -10.570 1.00 92.50 177 VAL A O 1
ATOM 1348 N N . LEU A 1 178 ? 4.623 0.178 -11.477 1.00 91.94 178 LEU A N 1
ATOM 1349 C CA . LEU A 1 178 ? 6.053 0.482 -11.642 1.00 91.94 178 LEU A CA 1
ATOM 1350 C C . LEU A 1 178 ? 6.304 1.607 -12.655 1.00 91.94 178 LEU A C 1
ATOM 1352 O O . LEU A 1 178 ? 7.276 2.342 -12.527 1.00 91.94 178 LEU A O 1
ATOM 1356 N N . SER A 1 179 ? 5.428 1.769 -13.644 1.00 92.88 179 SER A N 1
ATOM 1357 C CA . SER A 1 179 ? 5.551 2.795 -14.687 1.00 92.88 179 SER A CA 1
ATOM 1358 C C . SER A 1 179 ? 5.176 4.201 -14.212 1.00 92.88 179 SER A C 1
ATOM 1360 O O . SER A 1 179 ? 5.380 5.158 -14.948 1.00 92.88 179 SER A O 1
ATOM 1362 N N . LYS A 1 180 ? 4.658 4.364 -12.985 1.00 90.75 180 LYS A N 1
ATOM 1363 C CA . LYS A 1 180 ? 4.447 5.691 -12.375 1.00 90.75 180 LYS A CA 1
ATOM 1364 C C . LYS A 1 180 ? 5.755 6.435 -12.116 1.00 90.75 180 LYS A C 1
ATOM 1366 O O . LYS A 1 180 ? 5.772 7.659 -12.131 1.00 90.75 180 LYS A O 1
ATOM 1371 N N . GLN A 1 181 ? 6.822 5.693 -11.847 1.00 89.00 181 GLN A N 1
ATOM 1372 C CA . GLN A 1 181 ? 8.163 6.218 -11.620 1.00 89.00 181 GLN A CA 1
ATOM 1373 C C . GLN A 1 181 ? 9.141 5.308 -12.370 1.00 89.00 181 GLN A C 1
ATOM 1375 O O . GLN A 1 181 ? 9.743 4.427 -11.751 1.00 89.00 181 GLN A O 1
ATOM 1380 N N . PRO A 1 182 ? 9.233 5.450 -13.705 1.00 90.50 182 PRO A N 1
ATOM 1381 C CA . PRO A 1 182 ? 10.128 4.630 -14.504 1.00 90.50 182 PRO A CA 1
ATOM 1382 C C . PRO A 1 182 ? 11.581 4.931 -14.136 1.00 90.50 182 PRO A C 1
ATOM 1384 O O . PRO A 1 182 ? 11.938 6.074 -13.837 1.00 90.50 182 PRO A O 1
ATOM 1387 N N . CYS A 1 183 ? 12.446 3.919 -14.183 1.00 90.81 183 CYS A N 1
ATOM 1388 C CA . CYS A 1 183 ? 13.873 4.168 -14.048 1.00 90.81 183 CYS A CA 1
ATOM 1389 C C . CYS A 1 183 ? 14.391 4.898 -15.291 1.00 90.81 183 CYS A C 1
ATOM 1391 O O . CYS A 1 183 ? 14.188 4.442 -16.414 1.00 90.81 183 CYS A O 1
ATOM 1393 N N . SER A 1 184 ? 15.094 6.014 -15.087 1.00 89.81 184 SER A N 1
ATOM 1394 C CA . SER A 1 184 ? 15.710 6.758 -16.189 1.00 89.81 184 SER A CA 1
ATOM 1395 C C . SER A 1 184 ? 16.809 5.931 -16.865 1.00 89.81 184 SER A C 1
ATOM 1397 O O . SER A 1 184 ? 17.625 5.286 -16.183 1.00 89.81 184 SER A O 1
ATOM 1399 N N . ILE A 1 185 ? 16.841 5.978 -18.199 1.00 88.62 185 ILE A N 1
ATOM 1400 C CA . ILE A 1 185 ? 17.955 5.469 -19.014 1.00 88.62 185 ILE A CA 1
ATOM 1401 C C . ILE A 1 185 ? 19.223 6.279 -18.710 1.00 88.62 185 ILE A C 1
ATOM 1403 O O . ILE A 1 185 ? 20.280 5.693 -18.482 1.00 88.62 185 ILE A O 1
ATOM 1407 N N . PHE A 1 186 ? 19.087 7.604 -18.603 1.00 86.25 186 PHE A N 1
ATOM 1408 C CA . PHE A 1 186 ? 20.174 8.559 -18.389 1.00 86.25 186 PHE A CA 1
ATOM 1409 C C . PHE A 1 186 ? 20.079 9.179 -16.980 1.00 86.25 186 PHE A C 1
ATOM 1411 O O . PHE A 1 186 ? 19.392 10.180 -16.776 1.00 86.25 186 PHE A O 1
ATOM 1418 N N . PRO A 1 187 ? 20.698 8.574 -15.947 1.00 77.88 187 PRO A N 1
ATOM 1419 C CA . PRO A 1 187 ? 20.583 9.062 -14.570 1.00 77.88 187 PRO A CA 1
ATOM 1420 C C . PRO A 1 187 ? 21.395 10.329 -14.285 1.00 77.88 187 PRO A C 1
ATOM 1422 O O . PRO A 1 187 ? 21.089 11.026 -13.325 1.00 77.88 187 PRO A O 1
ATOM 1425 N N . ASN A 1 188 ? 22.416 10.610 -15.096 1.00 79.25 188 ASN A N 1
ATOM 1426 C CA . ASN A 1 188 ? 23.343 11.727 -14.900 1.00 79.25 188 ASN A CA 1
ATOM 1427 C C . ASN A 1 188 ? 22.996 12.940 -15.782 1.00 79.25 188 ASN A C 1
ATOM 1429 O O . ASN A 1 188 ? 23.835 13.814 -15.959 1.00 79.25 188 ASN A O 1
ATOM 1433 N N . GLY A 1 189 ? 21.778 12.983 -16.330 1.00 73.19 189 GLY A N 1
ATOM 1434 C CA . GLY A 1 189 ? 21.380 13.953 -17.348 1.00 73.19 189 GLY A CA 1
ATOM 1435 C C . GLY A 1 189 ? 21.592 13.430 -18.768 1.00 73.19 189 GLY A C 1
ATOM 1436 O O . GLY A 1 189 ? 22.135 12.341 -18.969 1.00 73.19 189 GLY A O 1
ATOM 1437 N N . LEU A 1 190 ? 21.095 14.194 -19.740 1.00 78.00 190 LEU A N 1
ATOM 1438 C CA . LEU A 1 190 ? 21.269 13.912 -21.163 1.00 78.00 190 LEU A CA 1
ATOM 1439 C C . LEU A 1 190 ? 22.760 13.922 -21.544 1.00 78.00 190 LEU A C 1
ATOM 1441 O O . LEU A 1 190 ? 23.521 14.682 -20.943 1.00 78.00 190 LEU A O 1
ATOM 1445 N N . PRO A 1 191 ? 23.187 13.108 -22.527 1.00 70.88 191 PRO A N 1
ATOM 1446 C CA . PRO A 1 191 ? 24.521 13.238 -23.102 1.00 70.88 191 PRO A CA 1
ATOM 1447 C C . PRO A 1 191 ? 24.726 14.673 -23.604 1.00 70.88 191 PRO A C 1
ATOM 1449 O O . PRO A 1 191 ? 23.881 15.196 -24.329 1.00 70.88 191 PRO A O 1
ATOM 1452 N N . GLU A 1 192 ? 25.818 15.319 -23.195 1.00 67.69 192 GLU A N 1
ATOM 1453 C CA . GLU A 1 192 ? 26.177 16.625 -23.749 1.00 67.69 192 GLU A CA 1
ATOM 1454 C C . GLU A 1 192 ? 26.547 16.456 -25.234 1.00 67.69 192 GLU A C 1
ATOM 1456 O O . GLU A 1 192 ? 27.236 15.486 -25.567 1.00 67.69 192 GLU A O 1
ATOM 1461 N N . PRO A 1 193 ? 26.104 17.365 -26.124 1.00 66.50 193 PRO A N 1
ATOM 1462 C CA . PRO A 1 193 ? 26.490 17.320 -27.531 1.00 66.50 193 PRO A CA 1
ATOM 1463 C C . PRO A 1 193 ? 28.010 17.454 -27.666 1.00 66.50 193 PRO A C 1
ATOM 1465 O O . PRO A 1 193 ? 28.643 18.214 -26.921 1.00 66.50 193 PRO A O 1
ATOM 1468 N N . GLU A 1 194 ? 28.612 16.729 -28.613 1.00 67.12 194 GLU A N 1
ATOM 1469 C CA . GLU A 1 194 ? 30.051 16.852 -28.839 1.00 67.12 194 GLU A CA 1
ATOM 1470 C C . GLU A 1 194 ? 30.412 18.276 -29.316 1.00 67.12 194 GLU A C 1
ATOM 1472 O O . GLU A 1 194 ? 29.607 18.950 -29.971 1.00 67.12 194 GLU A O 1
ATOM 1477 N N . PRO A 1 195 ? 31.624 18.784 -29.008 1.00 63.00 195 PRO A N 1
ATOM 1478 C CA . PRO A 1 195 ? 32.013 20.143 -29.372 1.00 63.00 195 PRO A CA 1
ATOM 1479 C C . PRO A 1 195 ? 32.008 20.342 -30.897 1.00 63.00 195 PRO A C 1
ATOM 1481 O O . PRO A 1 195 ? 32.933 19.921 -31.590 1.00 63.00 195 PRO A O 1
ATOM 1484 N N . GLY A 1 196 ? 30.992 21.038 -31.412 1.00 65.38 196 GLY A N 1
ATOM 1485 C CA . GLY A 1 196 ? 30.831 21.326 -32.842 1.00 65.38 196 GLY A CA 1
ATOM 1486 C C . GLY A 1 196 ? 29.583 20.719 -33.485 1.00 65.38 196 GLY A C 1
ATOM 1487 O O . GLY A 1 196 ? 29.332 21.007 -34.654 1.00 65.38 196 GLY A O 1
ATOM 1488 N N . GLU A 1 197 ? 28.798 19.937 -32.744 1.00 64.56 197 GLU A N 1
ATOM 1489 C CA . GLU A 1 197 ? 27.479 19.475 -33.177 1.00 64.56 197 GLU A CA 1
ATOM 1490 C C . GLU A 1 197 ? 26.393 20.493 -32.798 1.00 64.56 197 GLU A C 1
ATOM 1492 O O . GLU A 1 197 ? 26.472 21.171 -31.768 1.00 64.56 197 GLU A O 1
ATOM 1497 N N . GLU A 1 198 ? 25.391 20.648 -33.666 1.00 63.84 198 GLU A N 1
ATOM 1498 C CA . GLU A 1 198 ? 24.204 21.439 -33.339 1.00 63.84 198 GLU A CA 1
ATOM 1499 C C . GLU A 1 198 ? 23.471 20.772 -32.161 1.00 63.84 198 GLU A C 1
ATOM 1501 O O . GLU A 1 198 ? 23.443 19.542 -32.090 1.00 63.84 198 GLU A O 1
ATOM 1506 N N . PRO A 1 199 ? 22.910 21.546 -31.214 1.00 62.47 199 PRO A N 1
ATOM 1507 C CA . PRO A 1 199 ? 22.176 20.975 -30.093 1.00 62.47 199 PRO A CA 1
ATOM 1508 C C . PRO A 1 199 ? 21.025 20.117 -30.624 1.00 62.47 199 PRO A C 1
ATOM 1510 O O . PRO A 1 199 ? 20.162 20.616 -31.344 1.00 62.47 199 PRO A O 1
ATOM 1513 N N . ASP A 1 200 ? 21.052 18.831 -30.282 1.00 65.44 200 ASP A N 1
ATOM 1514 C CA . ASP A 1 200 ? 20.050 17.858 -30.709 1.00 65.44 200 ASP A CA 1
ATOM 1515 C C . ASP A 1 200 ? 18.662 18.269 -30.174 1.00 65.44 200 ASP A C 1
ATOM 1517 O O . ASP A 1 200 ? 18.544 18.718 -29.030 1.00 65.44 200 ASP A O 1
ATOM 1521 N N . ASP A 1 201 ? 17.588 18.072 -30.951 1.00 73.62 201 ASP A N 1
ATOM 1522 C CA . ASP A 1 201 ? 16.190 18.372 -30.553 1.00 73.62 201 ASP A CA 1
ATOM 1523 C C . ASP A 1 201 ? 15.674 17.433 -29.426 1.00 73.62 201 ASP A C 1
ATOM 1525 O O . ASP A 1 201 ? 14.478 17.349 -29.112 1.00 73.62 201 ASP A O 1
ATOM 1529 N N . TYR A 1 202 ? 16.573 16.669 -28.807 1.00 80.19 202 TYR A N 1
ATOM 1530 C CA . TYR A 1 202 ? 16.278 15.683 -27.783 1.00 80.19 202 TYR A CA 1
ATOM 1531 C C . TYR A 1 202 ? 16.148 16.345 -26.406 1.00 80.19 202 TYR A C 1
ATOM 1533 O O . TYR A 1 202 ? 17.125 16.635 -25.719 1.00 80.19 202 TYR A O 1
ATOM 1541 N N . THR A 1 203 ? 14.906 16.592 -25.995 1.00 85.00 203 THR A N 1
ATOM 1542 C CA . THR A 1 203 ? 14.564 17.224 -24.721 1.00 85.00 203 THR A CA 1
ATOM 1543 C C . THR A 1 203 ? 14.493 16.210 -23.576 1.00 85.00 203 THR A C 1
ATOM 1545 O O . THR A 1 203 ? 14.405 14.996 -23.776 1.00 85.00 203 THR A O 1
ATOM 1548 N N . GLU A 1 204 ? 14.462 16.704 -22.335 1.00 83.62 204 GLU A N 1
ATOM 1549 C CA . GLU A 1 204 ? 14.222 15.863 -21.154 1.00 83.62 204 GLU A CA 1
ATOM 1550 C C . GLU A 1 204 ? 12.861 15.145 -21.209 1.00 83.62 204 GLU A C 1
ATOM 1552 O O . GLU A 1 204 ? 12.724 14.031 -20.698 1.00 83.62 204 GLU A O 1
ATOM 1557 N N . GLU A 1 205 ? 11.864 15.746 -21.868 1.00 85.44 205 GLU A N 1
ATOM 1558 C CA . GLU A 1 205 ? 10.560 15.123 -22.105 1.00 85.44 205 GLU A CA 1
ATOM 1559 C C . GLU A 1 205 ? 10.695 13.907 -23.030 1.00 85.44 205 GLU A C 1
ATOM 1561 O O . GLU A 1 205 ? 10.215 12.825 -22.685 1.00 85.44 205 GLU A O 1
ATOM 1566 N N . HIS A 1 206 ? 11.440 14.033 -24.137 1.00 86.31 206 HIS A N 1
ATOM 1567 C CA . HIS A 1 206 ? 11.744 12.906 -25.024 1.00 86.31 206 HIS A CA 1
ATOM 1568 C C . HIS A 1 206 ? 12.488 11.782 -24.277 1.00 86.31 206 HIS A C 1
ATOM 1570 O O . HIS A 1 206 ? 12.140 10.605 -24.410 1.00 86.31 206 HIS A O 1
ATOM 1576 N N . ALA A 1 207 ? 13.448 12.131 -23.414 1.00 86.12 207 ALA A N 1
ATOM 1577 C CA . ALA A 1 207 ? 14.173 11.165 -22.584 1.00 86.12 207 ALA A CA 1
ATOM 1578 C C . ALA A 1 207 ? 13.275 10.430 -21.582 1.00 86.12 207 ALA A C 1
ATOM 1580 O O . ALA A 1 207 ? 13.452 9.229 -21.335 1.00 86.12 207 ALA A O 1
ATOM 1581 N N . HIS A 1 208 ? 12.308 11.138 -20.997 1.00 88.38 208 HIS A N 1
ATOM 1582 C CA . HIS A 1 208 ? 11.325 10.551 -20.099 1.00 88.38 208 HIS A CA 1
ATOM 1583 C C . HIS A 1 208 ? 10.393 9.586 -20.841 1.00 88.38 208 HIS A C 1
ATOM 1585 O O . HIS A 1 208 ? 10.180 8.465 -20.370 1.00 88.38 208 HIS A O 1
ATOM 1591 N N . GLU A 1 209 ? 9.878 9.979 -22.008 1.00 90.44 209 GLU A N 1
ATOM 1592 C CA . GLU A 1 209 ? 9.017 9.135 -22.842 1.00 90.44 209 GLU A CA 1
ATOM 1593 C C . GLU A 1 209 ? 9.729 7.861 -23.302 1.00 90.44 209 GLU A C 1
ATOM 1595 O O . GLU A 1 209 ? 9.175 6.761 -23.201 1.00 90.44 209 GLU A O 1
ATOM 1600 N N . ASP A 1 210 ? 10.976 7.983 -23.752 1.00 90.56 210 ASP A N 1
ATOM 1601 C CA . ASP A 1 210 ? 11.789 6.840 -24.149 1.00 90.56 210 ASP A CA 1
ATOM 1602 C C . ASP A 1 210 ? 12.113 5.934 -22.954 1.00 90.56 210 ASP A C 1
ATOM 1604 O O . ASP A 1 210 ? 11.991 4.708 -23.055 1.00 90.56 210 ASP A O 1
ATOM 1608 N N . SER A 1 211 ? 12.454 6.515 -21.798 1.00 92.31 211 SER A N 1
ATOM 1609 C CA . SER A 1 211 ? 12.673 5.754 -20.563 1.00 92.31 211 SER A CA 1
ATOM 1610 C C . SER A 1 211 ? 11.422 4.978 -20.167 1.00 92.31 211 SER A C 1
ATOM 1612 O O . SER A 1 211 ? 11.507 3.780 -19.907 1.00 92.31 211 SER A O 1
ATOM 1614 N N . LEU A 1 212 ? 10.250 5.616 -20.194 1.00 93.31 212 LEU A N 1
A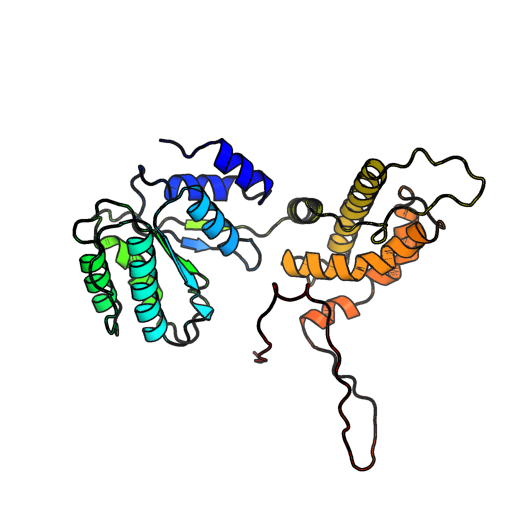TOM 1615 C CA . LEU A 1 212 ? 8.968 4.977 -19.912 1.00 93.31 212 LEU A CA 1
ATOM 1616 C C . LEU A 1 212 ? 8.660 3.852 -20.910 1.00 93.31 212 LEU A C 1
ATOM 1618 O O . LEU A 1 212 ? 8.216 2.768 -20.509 1.00 93.31 212 LEU A O 1
ATOM 1622 N N . TRP A 1 213 ? 8.913 4.080 -22.201 1.00 93.75 213 TRP A N 1
ATOM 1623 C CA . TRP A 1 213 ? 8.675 3.101 -23.259 1.00 93.75 213 TRP A CA 1
ATOM 1624 C C . TRP A 1 213 ? 9.547 1.853 -23.080 1.00 93.75 213 TRP A C 1
ATOM 1626 O O . TRP A 1 213 ? 9.030 0.729 -23.090 1.00 93.75 213 TRP A O 1
ATOM 1636 N N . VAL A 1 214 ? 10.857 2.031 -22.864 1.00 93.94 214 VAL A N 1
ATOM 1637 C CA . VAL A 1 214 ? 11.793 0.916 -22.649 1.00 93.94 214 VAL A CA 1
ATOM 1638 C C . VAL A 1 214 ? 11.483 0.218 -21.325 1.00 93.94 214 VAL A C 1
ATOM 1640 O O . VAL A 1 214 ? 11.407 -1.011 -21.297 1.00 93.94 214 VAL A O 1
ATOM 1643 N N . TRP A 1 215 ? 11.234 0.979 -20.253 1.00 94.88 215 TRP A N 1
ATOM 1644 C CA . TRP A 1 215 ? 10.915 0.467 -18.917 1.00 94.88 215 TRP A CA 1
ATOM 1645 C C . TRP A 1 215 ? 9.684 -0.437 -18.924 1.00 94.88 215 TRP A C 1
ATOM 1647 O O . TRP A 1 215 ? 9.746 -1.569 -18.454 1.00 94.88 215 TRP A O 1
ATOM 1657 N N . THR A 1 216 ? 8.584 0.003 -19.539 1.00 94.56 21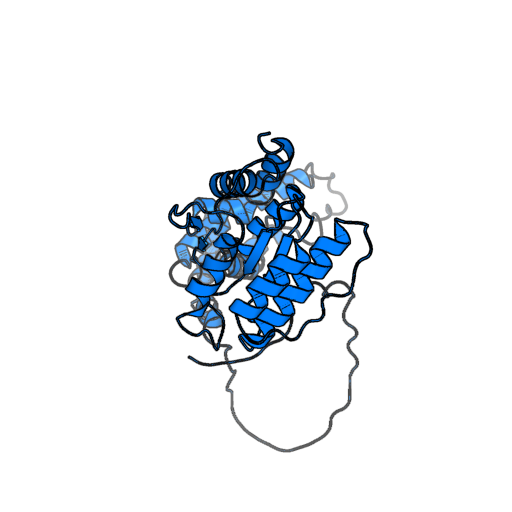6 THR A N 1
ATOM 1658 C CA . THR A 1 216 ? 7.330 -0.770 -19.599 1.00 94.56 216 THR A CA 1
ATOM 1659 C C . THR A 1 216 ? 7.541 -2.130 -20.274 1.00 94.56 216 THR A C 1
ATOM 1661 O O . THR A 1 216 ? 7.074 -3.168 -19.791 1.00 94.56 216 THR A O 1
ATOM 1664 N N . ARG A 1 217 ? 8.281 -2.151 -21.392 1.00 94.00 217 ARG A N 1
ATOM 1665 C CA . ARG A 1 217 ? 8.584 -3.385 -22.133 1.00 94.00 217 ARG A CA 1
ATOM 1666 C C . ARG A 1 217 ? 9.566 -4.274 -21.379 1.00 94.00 217 ARG A C 1
ATOM 1668 O O . ARG A 1 217 ? 9.390 -5.492 -21.359 1.00 94.00 217 ARG A O 1
ATOM 1675 N N . PHE A 1 218 ? 10.564 -3.669 -20.743 1.00 93.25 218 PHE A N 1
ATOM 1676 C CA . PHE A 1 218 ? 11.522 -4.356 -19.890 1.00 93.25 218 PHE A CA 1
ATOM 1677 C C . PHE A 1 218 ? 10.822 -5.037 -18.710 1.00 93.25 218 PHE A C 1
ATOM 1679 O O . PHE A 1 218 ? 10.986 -6.239 -18.536 1.00 93.25 218 PHE A O 1
ATOM 1686 N N . CYS A 1 219 ? 9.961 -4.333 -17.969 1.00 92.19 219 CYS A N 1
ATOM 1687 C CA . CYS A 1 219 ? 9.180 -4.914 -16.876 1.00 92.19 219 CYS A CA 1
ATOM 1688 C C . CYS A 1 219 ? 8.324 -6.098 -17.345 1.00 92.19 219 CYS A C 1
ATOM 1690 O O . CYS A 1 219 ? 8.253 -7.111 -16.652 1.00 92.19 219 CYS A O 1
ATOM 1692 N N . SER A 1 220 ? 7.712 -6.007 -18.532 1.00 91.88 220 SER A N 1
ATOM 1693 C CA . SER A 1 220 ? 6.970 -7.127 -19.124 1.00 91.88 220 SER A CA 1
ATOM 1694 C C . SER A 1 220 ? 7.862 -8.350 -19.358 1.00 91.88 220 SER A C 1
ATOM 1696 O O . SER A 1 220 ? 7.490 -9.458 -18.974 1.00 91.88 220 SER A O 1
ATOM 1698 N N . ALA A 1 221 ? 9.062 -8.146 -19.911 1.00 90.62 221 ALA A N 1
ATOM 1699 C CA . ALA A 1 221 ? 10.027 -9.217 -20.133 1.00 90.62 221 ALA A CA 1
ATOM 1700 C C . ALA A 1 221 ? 10.543 -9.825 -18.819 1.00 90.62 221 ALA A C 1
ATOM 1702 O O . ALA A 1 221 ? 10.572 -11.046 -18.694 1.00 90.62 221 ALA A O 1
ATOM 1703 N N . VAL A 1 222 ? 10.883 -8.989 -17.829 1.00 89.12 222 VAL A N 1
ATOM 1704 C CA . VAL A 1 222 ? 11.298 -9.421 -16.482 1.00 89.12 222 VAL A CA 1
ATOM 1705 C C . VAL A 1 222 ? 10.216 -10.292 -15.851 1.00 89.12 222 VAL A C 1
ATOM 1707 O O . VAL A 1 222 ? 10.522 -11.372 -15.345 1.00 89.12 222 VAL A O 1
ATOM 1710 N N . TRP A 1 223 ? 8.956 -9.848 -15.907 1.00 87.69 223 TRP A N 1
ATOM 1711 C CA . TRP A 1 223 ? 7.822 -10.607 -15.390 1.00 87.69 223 TRP A CA 1
ATOM 1712 C C . TRP A 1 223 ? 7.719 -11.971 -16.076 1.00 87.69 223 TRP A C 1
ATOM 1714 O O . TRP A 1 223 ? 7.666 -12.993 -15.401 1.00 87.69 223 TRP A O 1
ATOM 1724 N N . ASP A 1 224 ? 7.757 -12.027 -17.406 1.00 87.31 224 ASP A N 1
ATOM 1725 C CA . ASP A 1 224 ? 7.625 -13.297 -18.130 1.00 87.31 224 ASP A CA 1
ATOM 1726 C C . ASP A 1 224 ? 8.792 -14.260 -17.863 1.00 87.31 224 ASP A C 1
ATOM 1728 O O . ASP A 1 224 ? 8.578 -15.467 -17.788 1.00 87.31 224 ASP A O 1
ATOM 1732 N N . SER A 1 225 ? 10.012 -13.749 -17.664 1.00 83.69 225 SER A N 1
ATOM 1733 C CA . SER A 1 225 ? 11.194 -14.585 -17.416 1.00 83.69 225 SER A CA 1
ATOM 1734 C C . SER A 1 225 ? 11.383 -15.020 -15.959 1.00 83.69 225 SER A C 1
ATOM 1736 O O . SER A 1 225 ? 11.935 -16.087 -15.715 1.00 83.69 225 SER A O 1
ATOM 1738 N N . LEU A 1 226 ? 10.968 -14.201 -14.983 1.00 75.88 226 LEU A N 1
ATOM 1739 C CA . LEU A 1 226 ? 11.331 -14.365 -13.562 1.00 75.88 226 LEU A CA 1
ATOM 1740 C C . LEU A 1 226 ? 10.106 -14.490 -12.635 1.00 75.88 226 LEU A C 1
ATOM 1742 O O . LEU A 1 226 ? 10.243 -14.517 -11.407 1.00 75.88 226 LEU A O 1
ATOM 1746 N N . SER A 1 227 ? 8.895 -14.608 -13.197 1.00 63.47 227 SER A N 1
ATOM 1747 C CA . SER A 1 227 ? 7.650 -14.632 -12.413 1.00 63.47 227 SER A CA 1
ATOM 1748 C C . SER A 1 227 ? 7.441 -15.845 -11.522 1.00 63.47 227 SER A C 1
ATOM 1750 O O . SER A 1 227 ? 6.617 -15.784 -10.608 1.00 63.47 227 SER A O 1
ATOM 1752 N N . HIS A 1 228 ? 8.199 -16.920 -11.722 1.00 64.94 228 HIS A N 1
ATOM 1753 C CA . HIS A 1 228 ? 8.037 -18.136 -10.934 1.00 64.94 228 HIS A CA 1
ATOM 1754 C C . HIS A 1 228 ? 8.495 -17.997 -9.468 1.00 64.94 228 HIS A C 1
ATOM 1756 O O . HIS A 1 228 ? 8.000 -18.754 -8.637 1.00 64.94 228 HIS A O 1
ATOM 1762 N N . GLY A 1 229 ? 9.354 -17.021 -9.129 1.00 58.84 229 GLY A N 1
ATOM 1763 C CA . GLY A 1 229 ? 9.852 -16.822 -7.754 1.00 58.84 229 GLY A CA 1
ATOM 1764 C C . GLY A 1 229 ? 9.576 -15.447 -7.133 1.00 58.84 229 GLY A C 1
ATOM 1765 O O . GLY A 1 229 ? 9.245 -15.380 -5.954 1.00 58.84 229 GLY A O 1
ATOM 1766 N N . ALA A 1 230 ? 9.656 -14.355 -7.907 1.00 55.38 230 ALA A N 1
ATOM 1767 C CA . ALA A 1 230 ? 9.633 -12.986 -7.364 1.00 55.38 230 ALA A CA 1
ATOM 1768 C C . ALA A 1 230 ? 8.394 -12.147 -7.743 1.00 55.38 230 ALA A C 1
ATOM 1770 O O . ALA A 1 230 ? 8.132 -11.124 -7.118 1.00 55.38 230 ALA A O 1
ATOM 1771 N N . ALA A 1 231 ? 7.602 -12.550 -8.744 1.00 56.78 231 ALA A N 1
ATOM 1772 C CA . ALA A 1 231 ? 6.538 -11.696 -9.297 1.00 56.78 231 ALA A CA 1
ATOM 1773 C C . ALA A 1 231 ? 5.203 -11.719 -8.533 1.00 56.78 231 ALA A C 1
ATOM 1775 O O . ALA A 1 231 ? 4.224 -11.136 -8.990 1.00 56.78 231 ALA A O 1
ATOM 1776 N N . ARG A 1 232 ? 5.111 -12.387 -7.379 1.00 67.19 232 ARG A N 1
ATOM 1777 C CA . ARG A 1 232 ? 3.888 -12.322 -6.554 1.00 67.19 232 ARG A CA 1
ATOM 1778 C C . ARG A 1 232 ? 3.857 -11.109 -5.626 1.00 67.19 232 ARG A C 1
ATOM 1780 O O . ARG A 1 232 ? 2.786 -10.766 -5.131 1.00 67.19 232 ARG A O 1
ATOM 1787 N N . ASP A 1 233 ? 5.003 -10.465 -5.436 1.00 82.12 233 ASP A N 1
ATOM 1788 C CA . ASP A 1 233 ? 5.193 -9.285 -4.603 1.00 82.12 233 ASP A CA 1
ATOM 1789 C C . ASP A 1 233 ? 5.656 -8.111 -5.489 1.00 82.12 233 ASP A C 1
ATOM 1791 O O . ASP A 1 233 ? 6.645 -8.208 -6.215 1.00 82.12 233 ASP A O 1
ATOM 1795 N N . ILE A 1 234 ? 4.931 -6.989 -5.437 1.00 87.56 234 ILE A N 1
ATOM 1796 C CA . ILE A 1 234 ? 5.250 -5.782 -6.213 1.00 87.56 234 ILE A CA 1
ATOM 1797 C C . ILE A 1 234 ? 6.553 -5.106 -5.754 1.00 87.56 234 ILE A C 1
ATOM 1799 O O . ILE A 1 234 ? 7.253 -4.508 -6.570 1.00 87.56 234 ILE A O 1
ATOM 1803 N N . VAL A 1 235 ? 6.888 -5.203 -4.466 1.00 88.75 235 VAL A N 1
ATOM 1804 C CA . VAL A 1 235 ? 8.102 -4.648 -3.858 1.00 88.75 235 VAL A CA 1
ATOM 1805 C C . VAL A 1 235 ? 9.306 -5.468 -4.300 1.00 88.75 235 VAL A C 1
ATOM 1807 O O . VAL A 1 235 ? 10.272 -4.902 -4.811 1.00 88.75 235 VAL A O 1
ATOM 1810 N N . SER A 1 236 ? 9.228 -6.799 -4.197 1.00 86.38 236 SER A N 1
ATOM 1811 C CA . SER A 1 236 ? 10.285 -7.685 -4.701 1.00 86.38 236 SER A CA 1
ATOM 1812 C C . SER A 1 236 ? 10.466 -7.541 -6.212 1.00 86.38 236 SER A C 1
ATOM 1814 O O . SER A 1 236 ? 11.596 -7.475 -6.696 1.00 86.38 236 SER A O 1
ATOM 1816 N N . PHE A 1 237 ? 9.364 -7.430 -6.963 1.00 87.81 237 PHE A N 1
ATOM 1817 C CA . PHE A 1 237 ? 9.406 -7.206 -8.406 1.00 87.81 237 PHE A CA 1
ATOM 1818 C C . PHE A 1 237 ? 10.091 -5.883 -8.770 1.00 87.81 237 PHE A C 1
ATOM 1820 O O . PHE A 1 237 ? 10.947 -5.872 -9.655 1.00 87.81 237 PHE A O 1
ATOM 1827 N N . ARG A 1 238 ? 9.779 -4.783 -8.068 1.00 90.25 238 ARG A N 1
ATOM 1828 C CA . ARG A 1 238 ? 10.455 -3.490 -8.257 1.00 90.25 238 ARG A CA 1
ATOM 1829 C C . ARG A 1 238 ? 11.950 -3.588 -7.960 1.00 90.25 238 ARG A C 1
ATOM 1831 O O . ARG A 1 238 ? 12.743 -3.197 -8.809 1.00 90.25 238 ARG A O 1
ATOM 1838 N N . ALA A 1 239 ? 12.334 -4.142 -6.811 1.00 89.12 239 ALA A N 1
ATOM 1839 C CA . ALA A 1 239 ? 13.742 -4.262 -6.427 1.00 89.12 239 ALA A CA 1
ATOM 1840 C C . ALA A 1 239 ? 14.551 -5.073 -7.455 1.00 89.12 239 ALA A C 1
ATOM 1842 O O . ALA A 1 239 ? 15.667 -4.707 -7.826 1.00 89.12 239 ALA A O 1
ATOM 1843 N N . LEU A 1 240 ? 13.963 -6.156 -7.968 1.00 87.69 240 LEU A N 1
ATOM 1844 C CA . LEU A 1 240 ? 14.574 -6.971 -9.011 1.00 87.69 240 LEU A CA 1
ATOM 1845 C C . LEU A 1 240 ? 14.693 -6.201 -10.335 1.00 87.69 240 LEU A C 1
ATOM 1847 O O . LEU A 1 240 ? 15.753 -6.229 -10.963 1.00 87.69 240 LEU A O 1
ATOM 1851 N N . ALA A 1 241 ? 13.634 -5.507 -10.761 1.00 90.19 241 ALA A N 1
ATOM 1852 C CA . ALA A 1 241 ? 13.648 -4.712 -11.986 1.00 90.19 241 ALA A CA 1
ATOM 1853 C C . ALA A 1 241 ? 14.702 -3.593 -11.921 1.00 90.19 241 ALA A C 1
ATOM 1855 O O . ALA A 1 241 ? 15.477 -3.434 -12.861 1.00 90.19 241 ALA A O 1
ATOM 1856 N N . GLU A 1 242 ? 14.796 -2.879 -10.797 1.00 90.75 242 GLU A N 1
ATOM 1857 C CA . GLU A 1 242 ? 15.797 -1.829 -10.559 1.00 90.75 242 GLU A CA 1
ATOM 1858 C C . GLU A 1 242 ? 17.232 -2.382 -10.609 1.00 90.75 242 GLU A C 1
ATOM 1860 O O . GLU A 1 242 ? 18.105 -1.788 -11.247 1.00 90.75 242 GLU A O 1
ATOM 1865 N N . LYS A 1 243 ? 17.476 -3.563 -10.020 1.00 88.81 243 LYS A N 1
ATOM 1866 C CA . LYS A 1 243 ? 18.785 -4.240 -10.052 1.00 88.81 243 LYS A CA 1
ATOM 1867 C C . LYS A 1 243 ? 19.209 -4.628 -11.473 1.00 88.81 243 LYS A C 1
ATOM 1869 O O . LYS A 1 243 ? 20.375 -4.477 -11.836 1.00 88.81 243 LYS A O 1
ATOM 1874 N N . LEU A 1 244 ? 18.273 -5.125 -12.281 1.00 89.75 244 LEU A N 1
ATOM 1875 C CA . LEU A 1 244 ? 18.539 -5.566 -13.654 1.00 89.75 244 LEU A CA 1
ATOM 1876 C C . LEU A 1 244 ? 18.538 -4.421 -14.678 1.00 89.75 244 LEU A C 1
ATOM 1878 O O . LEU A 1 244 ? 19.022 -4.606 -15.795 1.00 89.75 244 LEU A O 1
ATOM 1882 N N . TRP A 1 245 ? 18.029 -3.244 -14.308 1.00 92.75 245 TRP A N 1
ATOM 1883 C CA . TRP A 1 245 ? 17.875 -2.114 -15.219 1.00 92.75 245 TRP A CA 1
ATOM 1884 C C . TRP A 1 245 ? 19.206 -1.613 -15.775 1.00 92.75 245 TRP A C 1
ATOM 1886 O O . TRP A 1 245 ? 19.367 -1.518 -16.990 1.00 92.75 245 TRP A O 1
ATOM 1896 N N . ARG A 1 246 ? 20.187 -1.333 -14.904 1.00 91.31 246 ARG A N 1
ATOM 1897 C CA . ARG A 1 246 ? 21.468 -0.731 -15.322 1.00 91.31 246 ARG A CA 1
ATOM 1898 C C . ARG A 1 246 ? 22.222 -1.593 -16.340 1.00 91.31 246 ARG A C 1
ATOM 1900 O O . ARG A 1 246 ? 22.538 -1.079 -17.411 1.00 91.31 246 ARG A O 1
ATOM 1907 N N . PRO A 1 247 ? 22.441 -2.903 -16.104 1.00 90.94 247 PRO A N 1
ATOM 1908 C CA . PRO A 1 247 ? 23.111 -3.748 -17.092 1.00 90.94 247 PRO A CA 1
ATOM 1909 C C . PRO A 1 247 ? 22.334 -3.905 -18.407 1.00 90.94 247 PRO A C 1
ATOM 1911 O O . PRO A 1 247 ? 22.942 -4.223 -19.437 1.00 90.94 247 PRO A O 1
ATOM 1914 N N . PHE A 1 248 ? 21.007 -3.730 -18.373 1.00 91.75 248 PHE A N 1
ATOM 1915 C CA . PHE A 1 248 ? 20.135 -3.833 -19.540 1.00 91.75 248 PHE A CA 1
ATOM 1916 C C . PHE A 1 248 ? 20.223 -2.596 -20.442 1.00 91.75 248 PHE A C 1
ATOM 1918 O O . PHE A 1 248 ? 20.385 -2.764 -21.649 1.00 91.75 248 PHE A O 1
ATOM 1925 N N . VAL A 1 249 ? 20.172 -1.383 -19.875 1.00 92.00 249 VAL A N 1
ATOM 1926 C CA . VAL A 1 249 ? 20.190 -0.126 -20.652 1.00 92.00 249 VAL A CA 1
ATOM 1927 C C . VAL A 1 249 ? 21.580 0.361 -21.038 1.00 92.00 249 VAL A C 1
ATOM 1929 O O . VAL A 1 249 ? 21.681 1.224 -21.901 1.00 92.00 249 VAL A O 1
ATOM 1932 N N . GLN A 1 250 ? 22.646 -0.207 -20.468 1.00 90.75 250 GLN A N 1
ATOM 1933 C CA . GLN A 1 250 ? 24.025 0.181 -20.783 1.00 90.75 250 GLN A CA 1
ATOM 1934 C C . GLN A 1 250 ? 24.318 0.308 -22.296 1.00 90.75 250 GLN A C 1
ATOM 1936 O O . GLN A 1 250 ? 24.853 1.332 -22.692 1.00 90.75 250 GLN A O 1
ATOM 1941 N N . PRO A 1 251 ? 23.896 -0.625 -23.179 1.00 89.81 251 PRO A N 1
ATOM 1942 C CA . PRO A 1 251 ? 24.140 -0.489 -24.617 1.00 89.81 251 PRO A CA 1
ATOM 1943 C C . PRO A 1 251 ? 23.420 0.703 -25.274 1.00 89.81 251 PRO A C 1
ATOM 1945 O O . PRO A 1 251 ? 23.864 1.165 -26.322 1.00 89.81 251 PRO A O 1
ATOM 1948 N N . ILE A 1 252 ? 22.314 1.180 -24.689 1.00 88.62 252 ILE A N 1
ATOM 1949 C CA . ILE A 1 252 ? 21.628 2.405 -25.131 1.00 88.62 252 ILE A CA 1
ATOM 1950 C C . ILE A 1 252 ? 22.444 3.627 -24.707 1.00 88.62 252 ILE A C 1
ATOM 1952 O O . ILE A 1 252 ? 22.658 4.528 -25.508 1.00 88.62 252 ILE A O 1
ATOM 1956 N N . VAL A 1 253 ? 22.933 3.631 -23.463 1.00 87.81 253 VAL A N 1
ATOM 1957 C CA . VAL A 1 253 ? 23.777 4.711 -22.928 1.00 87.81 253 VAL A CA 1
ATOM 1958 C C . VAL A 1 253 ? 25.090 4.825 -23.705 1.00 87.81 253 VAL A C 1
ATOM 1960 O O . VAL A 1 253 ? 25.529 5.929 -23.998 1.00 87.81 253 VAL A O 1
ATOM 1963 N N . ASP A 1 254 ? 25.673 3.694 -24.101 1.00 86.56 254 ASP A N 1
ATOM 1964 C CA . ASP A 1 254 ? 26.900 3.636 -24.901 1.00 86.56 254 ASP A CA 1
ATOM 1965 C C . ASP A 1 254 ? 26.666 3.989 -26.392 1.00 86.56 254 ASP A C 1
ATOM 1967 O O . ASP A 1 254 ? 27.589 3.900 -27.199 1.00 86.56 254 ASP A O 1
ATOM 1971 N N . GLY A 1 255 ? 25.429 4.303 -26.804 1.00 83.19 255 GLY A N 1
ATOM 1972 C CA . GLY A 1 255 ? 25.075 4.640 -28.191 1.00 83.19 255 GLY A CA 1
ATOM 1973 C C . GLY A 1 255 ? 25.074 3.458 -29.171 1.00 83.19 255 GLY A C 1
ATOM 1974 O O . GLY A 1 255 ? 24.851 3.635 -30.366 1.00 83.19 255 GLY A O 1
ATOM 1975 N N . THR A 1 256 ? 25.298 2.228 -28.697 1.00 86.19 256 THR A N 1
ATOM 1976 C CA . THR A 1 256 ? 25.362 1.031 -29.561 1.00 86.19 256 THR A CA 1
ATOM 1977 C C . THR A 1 256 ? 23.997 0.558 -30.072 1.00 86.19 256 THR A C 1
ATOM 1979 O O . THR A 1 256 ? 23.932 -0.119 -31.098 1.00 86.19 256 THR A O 1
ATOM 1982 N N . TYR A 1 257 ? 22.911 0.894 -29.370 1.00 87.31 257 TYR A N 1
ATOM 1983 C CA . TYR A 1 257 ? 21.534 0.570 -29.750 1.00 87.31 257 TYR A CA 1
ATOM 1984 C C . TYR A 1 257 ? 20.607 1.752 -29.483 1.00 87.31 257 TYR A C 1
ATOM 1986 O O . TYR A 1 257 ? 20.743 2.430 -28.468 1.00 87.31 257 TYR A O 1
ATOM 1994 N N . GLY A 1 258 ?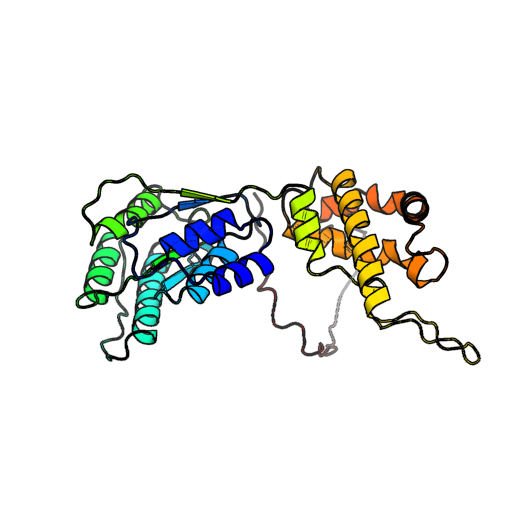 19.606 1.944 -30.344 1.00 85.12 258 GLY A N 1
ATOM 1995 C CA . GLY A 1 258 ? 18.555 2.924 -30.095 1.00 85.12 258 GLY A CA 1
ATOM 1996 C C . GLY A 1 258 ? 17.517 2.429 -29.086 1.00 85.12 258 GLY A C 1
ATOM 1997 O O . GLY A 1 258 ? 17.341 1.226 -28.866 1.00 85.12 258 GLY A O 1
ATOM 1998 N N . THR A 1 259 ? 16.733 3.358 -28.537 1.00 85.56 259 THR A N 1
ATOM 1999 C CA . THR A 1 259 ? 15.604 3.053 -27.638 1.00 85.56 259 THR A CA 1
ATOM 2000 C C . THR A 1 259 ? 14.577 2.138 -28.309 1.00 85.56 259 THR A C 1
ATOM 2002 O O . THR A 1 259 ? 13.982 1.289 -27.653 1.00 85.56 259 THR A O 1
ATOM 2005 N N . ARG A 1 260 ? 14.427 2.220 -29.640 1.00 87.44 260 ARG A N 1
ATOM 2006 C CA . ARG A 1 260 ? 13.483 1.416 -30.439 1.00 87.44 260 ARG A CA 1
ATOM 2007 C C . ARG A 1 260 ? 13.998 0.024 -30.825 1.00 87.44 260 ARG A C 1
ATOM 2009 O O . ARG A 1 260 ? 13.192 -0.827 -31.204 1.00 87.44 260 ARG A O 1
ATOM 2016 N N . ASP A 1 261 ? 15.284 -0.275 -30.637 1.00 88.12 261 ASP A N 1
ATOM 2017 C CA . ASP A 1 261 ? 15.894 -1.585 -30.927 1.00 88.12 261 ASP A CA 1
ATOM 2018 C C . ASP A 1 261 ? 15.643 -2.641 -29.825 1.00 88.12 261 ASP A C 1
ATOM 2020 O O . ASP A 1 261 ? 16.428 -3.574 -29.631 1.00 88.12 261 ASP A O 1
ATOM 2024 N N . PHE A 1 262 ? 14.519 -2.547 -29.105 1.00 89.00 262 PHE A N 1
ATOM 2025 C CA . PHE 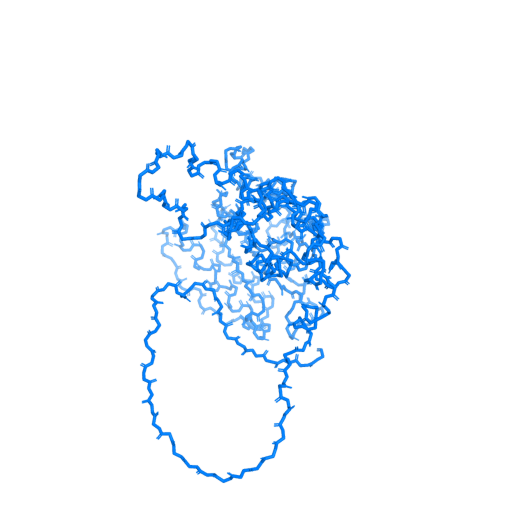A 1 262 ? 14.213 -3.391 -27.942 1.00 89.00 262 PHE A CA 1
ATOM 2026 C C . PHE A 1 262 ? 14.356 -4.894 -28.218 1.00 89.00 262 PHE A C 1
ATOM 2028 O O . PHE A 1 262 ? 14.905 -5.632 -27.404 1.00 89.00 262 PHE A O 1
ATOM 2035 N N . SER A 1 263 ? 13.899 -5.368 -29.380 1.00 87.94 263 SER A N 1
ATOM 2036 C CA . SER A 1 263 ? 14.001 -6.786 -29.747 1.00 87.94 263 SER A CA 1
ATOM 2037 C C . SER A 1 263 ? 15.454 -7.262 -29.842 1.00 87.94 263 SER A C 1
ATOM 2039 O O . SER A 1 263 ? 15.756 -8.382 -29.434 1.00 87.94 263 SER A O 1
ATOM 2041 N N . ARG A 1 264 ? 16.366 -6.418 -30.344 1.00 88.19 264 ARG A N 1
ATOM 2042 C CA . ARG A 1 264 ? 17.799 -6.739 -30.435 1.00 88.19 264 ARG A CA 1
ATOM 2043 C C . ARG A 1 264 ? 18.462 -6.677 -29.062 1.00 88.19 264 ARG A C 1
ATOM 2045 O O . ARG A 1 264 ? 19.206 -7.592 -28.716 1.00 88.19 264 ARG A O 1
ATOM 2052 N N . LEU A 1 265 ? 18.111 -5.676 -28.251 1.00 89.06 265 LEU A N 1
ATOM 2053 C CA . LEU A 1 265 ? 18.552 -5.564 -26.857 1.00 89.06 265 LEU A CA 1
ATOM 2054 C C . LEU A 1 265 ? 18.166 -6.799 -26.033 1.00 89.06 265 LEU A C 1
ATOM 2056 O O . LEU A 1 265 ? 19.001 -7.352 -25.321 1.00 89.06 265 LEU A O 1
ATOM 2060 N N . MET A 1 266 ? 16.936 -7.295 -26.191 1.00 88.94 266 MET A N 1
ATOM 2061 C CA . MET A 1 266 ? 16.469 -8.517 -25.530 1.00 88.94 266 MET A CA 1
ATOM 2062 C C . MET A 1 266 ? 17.254 -9.763 -25.945 1.00 88.94 266 MET A C 1
ATOM 2064 O O . MET A 1 266 ? 17.486 -10.643 -25.118 1.00 88.94 266 MET A O 1
ATOM 2068 N N . VAL A 1 267 ? 17.668 -9.862 -27.211 1.00 88.19 267 VAL A N 1
ATOM 2069 C CA . VAL A 1 267 ? 18.507 -10.973 -27.682 1.00 88.19 267 VAL A CA 1
ATOM 2070 C C . VAL A 1 267 ? 19.911 -10.869 -27.090 1.00 88.19 267 VAL A C 1
ATOM 2072 O O . VAL A 1 267 ? 20.401 -11.853 -26.540 1.00 88.19 267 VAL A O 1
ATOM 2075 N N . LEU A 1 268 ? 20.522 -9.681 -27.138 1.00 88.44 268 LEU A N 1
ATOM 2076 C CA . LEU A 1 268 ? 21.858 -9.421 -26.597 1.00 88.44 268 LEU A CA 1
ATOM 2077 C C . LEU A 1 268 ? 21.929 -9.701 -25.091 1.00 88.44 268 LEU A C 1
ATOM 2079 O O . LEU A 1 268 ? 22.863 -10.334 -24.604 1.00 88.44 268 LEU A O 1
ATOM 2083 N N . LYS A 1 269 ? 20.930 -9.224 -24.348 1.00 88.06 269 LYS A N 1
ATOM 2084 C CA . LYS A 1 269 ? 20.881 -9.287 -22.886 1.00 88.06 269 LYS A CA 1
ATOM 2085 C C . LYS A 1 269 ? 20.068 -10.468 -22.359 1.00 88.06 269 LYS A C 1
ATOM 2087 O O . LYS A 1 269 ? 19.847 -10.551 -21.155 1.00 88.06 269 LYS A O 1
ATOM 2092 N N . ARG A 1 270 ? 19.700 -11.431 -23.215 1.00 85.31 270 ARG A N 1
ATOM 2093 C CA . ARG A 1 270 ? 19.033 -12.684 -22.817 1.00 85.31 270 ARG A CA 1
ATOM 2094 C C . ARG A 1 270 ? 19.695 -13.378 -21.611 1.00 85.31 270 ARG A C 1
ATOM 2096 O O . ARG A 1 270 ? 18.943 -13.813 -20.739 1.00 85.31 270 ARG A O 1
ATOM 2103 N N . PRO A 1 271 ? 21.040 -13.445 -21.488 1.00 86.25 271 PRO A N 1
ATOM 2104 C CA . PRO A 1 271 ? 21.679 -14.078 -20.331 1.00 86.25 271 PRO A CA 1
ATOM 2105 C C . PRO A 1 271 ? 21.317 -13.434 -18.981 1.00 86.25 271 PRO A C 1
ATOM 2107 O O . PRO A 1 271 ? 21.276 -14.134 -17.969 1.00 86.25 271 PRO A O 1
ATOM 2110 N N . LEU A 1 272 ? 20.988 -12.131 -18.950 1.00 83.94 272 LEU A N 1
ATOM 2111 C CA . LEU A 1 272 ? 20.566 -11.446 -17.719 1.00 83.94 272 LEU A CA 1
ATOM 2112 C C . LEU A 1 272 ? 19.296 -12.066 -17.128 1.00 83.94 272 LEU A C 1
ATOM 2114 O O . LEU A 1 272 ? 19.181 -12.170 -15.911 1.00 83.94 272 LEU A O 1
ATOM 2118 N N . PHE A 1 273 ? 18.381 -12.512 -17.989 1.00 80.19 273 PHE A N 1
ATOM 2119 C CA . PHE A 1 273 ? 17.076 -13.060 -17.612 1.00 80.19 273 PHE A CA 1
ATOM 2120 C C . PHE A 1 273 ? 17.101 -14.568 -17.329 1.00 80.19 273 PHE A C 1
ATOM 2122 O O . PHE A 1 273 ? 16.133 -15.104 -16.806 1.00 80.19 273 PHE A O 1
ATOM 2129 N N . GLN A 1 274 ? 18.186 -15.259 -17.687 1.00 77.25 274 GLN A N 1
ATOM 2130 C CA . GLN A 1 274 ? 18.336 -16.710 -17.500 1.00 77.25 274 GLN A CA 1
ATOM 2131 C C . GLN A 1 274 ? 19.116 -17.077 -16.235 1.00 77.25 274 GLN A C 1
ATOM 2133 O O . GLN A 1 274 ? 19.180 -18.244 -15.862 1.00 77.25 274 GLN A O 1
ATOM 2138 N N . THR A 1 275 ? 19.752 -16.101 -15.591 1.00 68.19 275 THR A N 1
ATOM 2139 C CA . THR A 1 275 ? 20.629 -16.374 -14.456 1.00 68.19 275 THR A CA 1
ATOM 2140 C C . THR A 1 275 ? 19.800 -16.533 -13.176 1.00 68.19 275 THR A C 1
ATOM 2142 O O . THR A 1 275 ? 19.222 -15.568 -12.681 1.00 68.19 275 THR A O 1
ATOM 2145 N N . GLU A 1 276 ? 19.783 -17.736 -12.594 1.00 60.50 276 GLU A N 1
ATOM 2146 C CA . GLU A 1 276 ? 19.071 -18.033 -11.335 1.00 60.50 276 GLU A CA 1
ATOM 2147 C C . GLU A 1 276 ? 19.634 -17.292 -10.108 1.00 60.50 276 GLU A C 1
ATOM 2149 O O . GLU A 1 276 ? 18.954 -17.180 -9.089 1.00 60.50 276 GLU A O 1
ATOM 2154 N N . LYS A 1 277 ? 20.836 -16.703 -10.211 1.00 62.78 277 LYS A N 1
ATOM 2155 C CA . LYS A 1 277 ? 21.475 -15.904 -9.143 1.00 62.78 277 LYS A CA 1
ATOM 2156 C C . LYS A 1 277 ? 20.581 -14.782 -8.603 1.00 62.78 277 LYS A C 1
ATOM 2158 O O . LYS A 1 277 ? 20.723 -14.368 -7.457 1.00 62.78 277 LYS A O 1
ATOM 2163 N N . TRP A 1 278 ? 19.646 -14.281 -9.410 1.00 59.25 278 TRP A N 1
ATOM 2164 C CA . TRP A 1 278 ? 18.733 -13.210 -9.004 1.00 59.25 278 TRP A CA 1
ATOM 2165 C C . TRP A 1 278 ? 17.534 -13.705 -8.191 1.00 59.25 278 TRP A C 1
ATOM 2167 O O . TRP A 1 278 ? 16.964 -12.930 -7.431 1.00 59.25 278 TRP A O 1
ATOM 2177 N N . LEU A 1 279 ? 17.170 -14.983 -8.335 1.00 55.84 279 LEU A N 1
ATOM 2178 C CA . LEU A 1 279 ? 16.074 -15.621 -7.602 1.00 55.84 279 LEU A CA 1
ATOM 2179 C C . LEU A 1 279 ? 16.538 -16.115 -6.223 1.00 55.84 279 LEU A C 1
ATOM 2181 O O . LEU A 1 279 ? 15.777 -16.054 -5.261 1.00 55.84 279 LEU A O 1
ATOM 2185 N N . VAL A 1 280 ? 17.797 -16.555 -6.111 1.00 51.41 280 VAL A N 1
ATOM 2186 C CA . VAL A 1 280 ? 18.356 -17.138 -4.876 1.00 51.41 280 VAL A CA 1
ATOM 2187 C C . VAL A 1 280 ? 18.632 -16.089 -3.794 1.00 51.41 280 VAL A C 1
ATOM 2189 O O . VAL A 1 280 ? 18.456 -16.384 -2.617 1.00 51.41 280 VAL A O 1
ATOM 2192 N N . GLN A 1 281 ? 18.939 -14.837 -4.149 1.00 46.91 281 GLN A N 1
ATOM 2193 C CA . GLN A 1 281 ? 19.177 -13.784 -3.146 1.00 46.91 281 GLN A CA 1
ATOM 2194 C C . GLN A 1 281 ? 17.913 -13.289 -2.417 1.00 46.91 281 GLN A C 1
ATOM 2196 O O . GLN A 1 281 ? 18.022 -12.473 -1.507 1.00 46.91 281 GLN A O 1
ATOM 2201 N N . GLY A 1 282 ? 16.723 -13.789 -2.773 1.00 40.38 282 GLY A N 1
ATOM 2202 C CA . GLY A 1 282 ? 15.523 -13.659 -1.937 1.00 40.38 282 GLY A CA 1
ATOM 2203 C C . GLY A 1 282 ? 15.374 -14.766 -0.882 1.00 40.38 282 GLY A C 1
ATOM 2204 O O . GLY A 1 282 ? 14.496 -14.664 -0.032 1.00 40.38 282 GLY A O 1
ATOM 2205 N N . VAL A 1 283 ? 16.194 -15.825 -0.941 1.00 42.56 283 VAL A N 1
ATOM 2206 C CA . VAL A 1 283 ? 16.064 -17.036 -0.106 1.00 42.56 283 VAL A CA 1
ATOM 2207 C C . VAL A 1 283 ? 17.348 -17.371 0.668 1.00 42.56 283 VAL A C 1
ATOM 2209 O O . VAL A 1 283 ? 17.250 -17.948 1.746 1.00 42.56 283 VAL A O 1
ATOM 2212 N N . VAL A 1 284 ? 18.540 -16.985 0.204 1.00 35.22 284 VAL A N 1
ATOM 2213 C CA . VAL A 1 284 ? 19.804 -17.170 0.939 1.00 35.22 284 VAL A CA 1
ATOM 2214 C C . VAL A 1 284 ? 20.747 -16.001 0.632 1.00 35.22 284 VAL A C 1
ATOM 2216 O O . VAL A 1 284 ? 21.081 -15.758 -0.527 1.00 35.22 284 VAL A O 1
ATOM 2219 N N . GLU A 1 285 ? 21.191 -15.278 1.665 1.00 35.66 285 GLU A N 1
ATOM 2220 C CA . GLU A 1 285 ? 22.412 -14.467 1.586 1.00 35.66 285 GLU A CA 1
ATOM 2221 C C . GLU A 1 285 ? 23.574 -15.432 1.297 1.00 35.66 285 GLU A C 1
ATOM 2223 O O . GLU A 1 285 ? 23.931 -16.247 2.148 1.00 35.66 285 GLU A O 1
ATOM 2228 N N . GLU A 1 286 ? 24.119 -15.407 0.075 1.00 33.78 286 GLU A N 1
ATOM 2229 C CA . GLU A 1 286 ? 25.292 -16.206 -0.292 1.00 33.78 286 GLU A CA 1
ATOM 2230 C C . GLU A 1 286 ? 26.444 -15.867 0.663 1.00 33.78 286 GLU A C 1
ATOM 2232 O O . GLU A 1 286 ? 27.037 -14.790 0.611 1.00 33.78 286 GLU A O 1
ATOM 2237 N N . THR A 1 287 ? 26.736 -16.800 1.567 1.00 32.25 287 THR A N 1
ATOM 2238 C CA . THR A 1 287 ? 27.974 -16.806 2.336 1.00 32.25 287 THR A CA 1
ATOM 2239 C C . THR A 1 287 ? 29.058 -17.274 1.374 1.00 32.25 287 THR A C 1
ATOM 2241 O O . THR A 1 287 ? 29.055 -18.428 0.949 1.00 32.25 287 THR A O 1
ATOM 2244 N N . GLU A 1 288 ? 29.944 -16.370 0.966 1.00 30.58 288 GLU A N 1
ATOM 2245 C CA . GLU A 1 288 ? 31.128 -16.738 0.193 1.00 30.58 288 GLU A CA 1
ATOM 2246 C C . GLU A 1 288 ? 32.051 -17.598 1.073 1.00 30.58 288 GLU A C 1
ATOM 2248 O O . GLU A 1 288 ? 32.773 -17.092 1.933 1.00 30.58 288 GLU A O 1
ATOM 2253 N N . GLU A 1 289 ? 32.027 -18.917 0.874 1.00 30.89 289 GLU A N 1
ATOM 2254 C CA . GLU A 1 289 ? 33.072 -19.817 1.360 1.00 30.89 289 GLU A CA 1
ATOM 2255 C C . GLU A 1 289 ? 34.167 -19.978 0.299 1.00 30.89 289 GLU A C 1
ATOM 2257 O O . GLU A 1 289 ? 33.923 -20.406 -0.829 1.00 30.89 289 GLU A O 1
ATOM 2262 N N . GLY A 1 290 ? 35.400 -19.651 0.699 1.00 27.55 290 GLY A N 1
ATOM 2263 C CA . GLY A 1 290 ? 36.601 -19.741 -0.128 1.00 27.55 290 GLY A CA 1
ATOM 2264 C C . GLY A 1 290 ? 37.912 -19.718 0.673 1.00 27.55 290 GLY A C 1
ATOM 2265 O O . GLY A 1 290 ? 38.760 -18.875 0.435 1.00 27.55 290 GLY A O 1
ATOM 2266 N N . THR A 1 291 ? 38.058 -20.672 1.599 1.00 26.02 291 THR A N 1
ATOM 2267 C CA . THR A 1 291 ? 39.290 -21.444 1.910 1.00 26.02 291 THR A CA 1
ATOM 2268 C C . THR A 1 291 ? 40.567 -20.758 2.483 1.00 26.02 291 THR A C 1
ATOM 2270 O O . THR A 1 291 ? 41.374 -20.169 1.774 1.00 26.02 291 THR A O 1
ATOM 2273 N N . THR A 1 292 ? 40.817 -21.073 3.771 1.00 25.33 292 THR A N 1
ATOM 2274 C CA . THR A 1 292 ? 42.094 -21.326 4.512 1.00 25.33 292 THR A CA 1
ATOM 2275 C C . THR A 1 292 ? 43.051 -20.204 4.991 1.00 25.33 292 THR A C 1
ATOM 2277 O O . THR A 1 292 ? 43.832 -19.666 4.220 1.00 25.33 292 THR A O 1
ATOM 2280 N N . LEU A 1 293 ? 43.057 -20.036 6.335 1.00 28.67 293 LEU A N 1
ATOM 2281 C CA . LEU A 1 293 ? 44.158 -19.868 7.330 1.00 28.67 293 LEU A CA 1
ATOM 2282 C C . LEU A 1 293 ? 45.314 -18.889 6.991 1.00 28.67 293 LEU A C 1
ATOM 2284 O O . LEU A 1 293 ? 46.073 -19.114 6.059 1.00 28.67 293 LEU A O 1
ATOM 2288 N N . THR A 1 294 ? 45.645 -17.868 7.803 1.00 22.98 294 THR A N 1
ATOM 2289 C CA . THR A 1 294 ? 46.318 -17.981 9.123 1.00 22.98 294 THR A CA 1
ATOM 2290 C C . THR A 1 294 ? 46.466 -16.579 9.783 1.00 22.98 294 THR A C 1
ATOM 2292 O O . THR A 1 294 ? 46.833 -15.629 9.106 1.00 22.98 294 THR A O 1
ATOM 2295 N N . THR A 1 295 ? 46.249 -16.491 11.105 1.00 23.84 295 THR A N 1
ATOM 2296 C CA . THR A 1 295 ? 46.883 -15.592 12.113 1.00 23.84 295 THR A CA 1
ATOM 2297 C C . THR A 1 295 ? 46.800 -14.044 12.035 1.00 23.84 295 THR A C 1
ATOM 2299 O O . THR A 1 295 ? 47.527 -13.392 11.303 1.00 23.84 295 THR A O 1
ATOM 2302 N N . LEU A 1 296 ? 46.029 -13.512 13.001 1.00 25.70 296 LEU A N 1
ATOM 2303 C CA . LEU A 1 296 ? 46.227 -12.355 13.907 1.00 25.70 296 LEU A CA 1
ATOM 2304 C C . LEU A 1 296 ? 46.538 -10.918 13.407 1.00 25.70 296 LEU A C 1
ATOM 2306 O O . LEU A 1 296 ? 47.597 -10.621 12.873 1.00 25.70 296 LEU A O 1
ATOM 2310 N N . HIS A 1 297 ? 45.701 -10.027 13.965 1.00 26.59 297 HIS A N 1
ATOM 2311 C CA . HIS A 1 297 ? 46.001 -8.733 14.605 1.00 26.59 297 HIS A CA 1
ATOM 2312 C C . HIS A 1 297 ? 45.870 -7.406 13.819 1.00 26.59 297 HIS A C 1
ATOM 2314 O O . HIS A 1 297 ? 46.574 -7.140 12.856 1.00 26.59 297 HIS A O 1
ATOM 2320 N N . ILE A 1 298 ? 45.074 -6.524 14.454 1.00 27.45 298 ILE A N 1
ATOM 2321 C CA . ILE A 1 298 ? 45.133 -5.046 14.513 1.00 27.45 298 ILE A CA 1
ATOM 2322 C C . ILE A 1 298 ? 44.231 -4.273 13.532 1.00 27.45 298 ILE A C 1
ATOM 2324 O O . ILE A 1 298 ? 44.475 -4.170 12.337 1.00 27.45 298 ILE A O 1
ATOM 2328 N N . ILE A 1 299 ? 43.208 -3.649 14.129 1.00 30.23 299 ILE A N 1
ATOM 2329 C CA . ILE A 1 299 ? 42.422 -2.529 13.596 1.00 30.23 299 ILE A CA 1
ATOM 2330 C C . ILE A 1 299 ? 43.326 -1.284 13.546 1.00 30.23 299 ILE A C 1
ATOM 2332 O O . ILE A 1 299 ? 44.044 -1.021 14.514 1.00 30.23 299 ILE A O 1
ATOM 2336 N N . PRO A 1 300 ? 43.226 -0.460 12.492 1.00 26.41 300 PRO A N 1
ATOM 2337 C CA . PRO A 1 300 ? 42.838 0.920 12.756 1.00 26.41 300 PRO A CA 1
ATOM 2338 C C . PRO A 1 300 ? 41.688 1.397 11.863 1.00 26.41 300 PRO A C 1
ATOM 2340 O O . PRO A 1 300 ? 41.590 1.114 10.673 1.00 26.41 300 PRO A O 1
ATOM 2343 N N . SER A 1 301 ? 40.829 2.163 12.518 1.00 31.75 301 SER A N 1
ATOM 2344 C CA . SER A 1 301 ? 39.728 2.979 12.025 1.00 31.75 301 SER A CA 1
ATOM 2345 C C . SER A 1 301 ? 40.067 3.837 10.802 1.00 31.75 301 SER A C 1
ATOM 2347 O O . SER A 1 301 ? 40.981 4.660 10.861 1.00 31.75 301 SER A O 1
ATOM 2349 N N . ILE A 1 302 ? 39.227 3.753 9.767 1.00 28.88 302 ILE A N 1
ATOM 2350 C CA . ILE A 1 302 ? 39.019 4.835 8.799 1.00 28.88 302 ILE A CA 1
ATOM 2351 C C . ILE A 1 302 ? 37.556 5.261 8.913 1.00 28.88 302 ILE A C 1
ATOM 2353 O O . ILE A 1 302 ? 36.633 4.488 8.666 1.00 28.88 302 ILE A O 1
ATOM 2357 N N . SER A 1 303 ? 37.363 6.500 9.350 1.00 31.92 303 SER A N 1
ATOM 2358 C CA . SER A 1 303 ? 36.085 7.199 9.388 1.00 31.92 303 SER A CA 1
ATOM 2359 C C . SER A 1 303 ? 35.566 7.412 7.966 1.00 31.92 303 SER A C 1
ATOM 2361 O O . SER A 1 303 ? 36.120 8.225 7.225 1.00 31.92 303 SER A O 1
ATOM 2363 N N . TYR A 1 304 ? 34.499 6.708 7.596 1.00 30.02 304 TYR A N 1
ATOM 2364 C CA . TYR A 1 304 ? 33.703 7.032 6.417 1.00 30.02 304 TYR A CA 1
ATOM 2365 C C . TYR A 1 304 ? 32.491 7.851 6.864 1.00 30.02 304 TYR A C 1
ATOM 2367 O O . TYR A 1 304 ? 31.672 7.379 7.652 1.00 30.02 304 TYR A O 1
ATOM 2375 N N . VAL A 1 305 ? 32.408 9.093 6.391 1.00 33.12 305 VAL A N 1
ATOM 2376 C CA . VAL A 1 305 ? 31.234 9.955 6.544 1.00 33.12 305 VAL A CA 1
ATOM 2377 C C . VAL A 1 305 ? 30.359 9.738 5.305 1.00 33.12 305 VAL A C 1
ATOM 2379 O O . VAL A 1 305 ? 30.791 10.104 4.211 1.00 33.12 305 VAL A O 1
ATOM 2382 N N . PRO A 1 306 ? 29.167 9.128 5.424 1.00 31.53 306 PRO A N 1
ATOM 2383 C CA . PRO A 1 306 ? 28.268 8.965 4.290 1.00 31.53 306 PRO A CA 1
ATOM 2384 C C . PRO A 1 306 ? 27.514 10.278 3.985 1.00 31.53 306 PRO A C 1
ATOM 2386 O O . PRO A 1 306 ? 27.242 11.063 4.898 1.00 31.53 306 PRO A O 1
ATOM 2389 N N . PRO A 1 307 ? 27.148 10.532 2.716 1.00 29.91 307 PRO A N 1
ATOM 2390 C CA . PRO A 1 307 ? 26.353 11.693 2.325 1.00 29.91 307 PRO A CA 1
ATOM 2391 C C . PRO A 1 307 ? 24.906 11.615 2.855 1.00 29.91 307 PRO A C 1
ATOM 2393 O O . PRO A 1 307 ? 24.283 10.558 2.923 1.00 29.91 307 PRO A O 1
ATOM 2396 N N . THR A 1 308 ? 24.361 12.778 3.206 1.00 33.75 308 THR A N 1
ATOM 2397 C CA . THR A 1 308 ? 23.175 13.055 4.045 1.00 33.75 308 THR A CA 1
ATOM 2398 C C . THR A 1 308 ? 21.783 12.700 3.481 1.00 33.75 308 THR A C 1
ATOM 2400 O O . THR A 1 308 ? 20.786 13.246 3.943 1.00 33.75 308 THR A O 1
ATOM 2403 N N . TRP A 1 309 ? 21.654 11.767 2.533 1.00 36.62 309 TRP A N 1
ATOM 2404 C CA . TRP A 1 309 ? 20.380 11.522 1.819 1.00 36.62 309 TRP A CA 1
ATOM 2405 C C . TRP A 1 309 ? 19.775 10.129 2.076 1.00 36.62 309 TRP A C 1
ATOM 2407 O O . TRP A 1 309 ? 18.759 9.774 1.488 1.00 36.62 309 TRP A O 1
ATOM 2417 N N . LEU A 1 310 ? 20.365 9.339 2.980 1.00 27.11 310 LEU A N 1
ATOM 2418 C CA . LEU A 1 310 ? 20.018 7.926 3.210 1.00 27.11 310 LEU A CA 1
ATOM 2419 C C . LEU A 1 310 ? 19.199 7.657 4.490 1.00 27.11 310 LEU A C 1
ATOM 2421 O O . LEU A 1 310 ? 19.140 6.528 4.962 1.00 27.11 310 LEU A O 1
ATOM 2425 N N . HIS A 1 311 ? 18.543 8.671 5.061 1.00 29.20 311 HIS A N 1
ATOM 2426 C CA . HIS A 1 311 ? 17.890 8.555 6.373 1.00 29.20 311 HIS A CA 1
ATOM 2427 C C . HIS A 1 311 ? 16.403 8.166 6.377 1.00 29.20 311 HIS A C 1
ATOM 2429 O O . HIS A 1 311 ? 15.781 8.233 7.435 1.00 29.20 311 HIS A O 1
ATOM 2435 N N . THR A 1 312 ? 15.802 7.746 5.259 1.00 32.19 312 THR A N 1
ATOM 2436 C CA . THR A 1 312 ? 14.333 7.555 5.235 1.00 32.19 312 THR A CA 1
ATOM 2437 C C . THR A 1 312 ? 13.842 6.129 5.011 1.00 32.19 312 THR A C 1
ATOM 2439 O O . THR A 1 312 ? 12.641 5.909 5.124 1.00 32.19 312 THR A O 1
ATOM 2442 N N . ILE A 1 313 ? 14.684 5.123 4.755 1.00 31.88 313 ILE A N 1
ATOM 2443 C CA . ILE A 1 313 ? 14.162 3.764 4.529 1.00 31.88 313 ILE A CA 1
ATOM 2444 C C . ILE A 1 313 ? 15.085 2.715 5.164 1.00 31.88 313 ILE A C 1
ATOM 2446 O O . ILE A 1 313 ? 16.193 2.509 4.683 1.00 31.88 313 ILE A O 1
ATOM 2450 N N . LEU A 1 314 ? 14.545 2.059 6.206 1.00 27.25 314 LEU A N 1
ATOM 2451 C CA . LEU A 1 314 ? 14.957 0.842 6.941 1.00 27.25 314 LEU A CA 1
ATOM 2452 C C . LEU A 1 314 ? 15.397 1.069 8.400 1.00 27.25 314 LEU A C 1
ATOM 2454 O O . LEU A 1 314 ? 16.394 1.744 8.648 1.00 27.25 314 LEU A O 1
ATOM 2458 N N . PRO A 1 315 ? 14.747 0.392 9.365 1.00 30.56 315 PRO A N 1
ATOM 2459 C CA . PRO A 1 315 ? 15.421 -0.146 10.525 1.00 30.56 315 PRO A CA 1
ATOM 2460 C C . PRO A 1 315 ? 15.809 -1.617 10.302 1.00 30.56 315 PRO A C 1
ATOM 2462 O O . PRO A 1 315 ? 15.053 -2.427 9.771 1.00 30.56 315 PRO A O 1
ATOM 2465 N N . ASP A 1 316 ? 17.039 -1.864 10.727 1.00 25.89 316 ASP A N 1
ATOM 2466 C CA . ASP A 1 3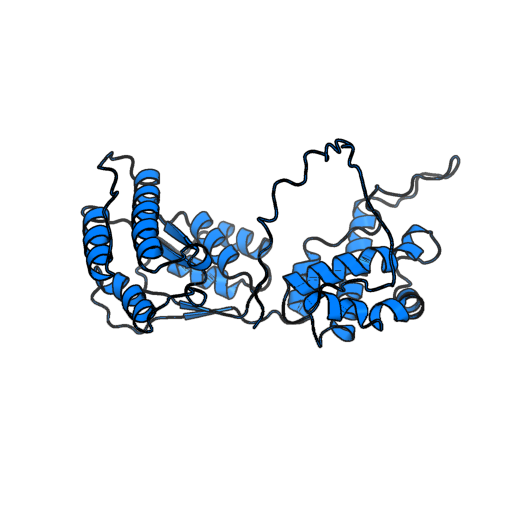16 ? 17.741 -3.074 11.137 1.00 25.89 316 ASP A CA 1
ATOM 2467 C C . ASP A 1 316 ? 17.201 -4.497 10.917 1.00 25.89 316 ASP A C 1
ATOM 2469 O O . ASP A 1 316 ? 16.067 -4.881 11.198 1.00 25.89 316 ASP A O 1
ATOM 2473 N N . LYS A 1 317 ? 18.191 -5.314 10.559 1.00 26.28 317 LYS A N 1
ATOM 2474 C CA . LYS A 1 317 ? 18.253 -6.771 10.511 1.00 26.28 317 LYS A CA 1
ATOM 2475 C C . LYS A 1 317 ? 17.809 -7.412 11.832 1.00 26.28 317 LYS A C 1
ATOM 2477 O O . LYS A 1 317 ? 18.327 -7.077 12.892 1.00 26.28 317 LYS A O 1
ATOM 2482 N N . THR A 1 318 ? 16.991 -8.463 11.771 1.00 23.92 318 THR A N 1
ATOM 2483 C CA . THR A 1 318 ? 17.140 -9.622 12.670 1.00 23.92 318 THR A CA 1
ATOM 2484 C C . THR A 1 318 ? 16.640 -10.888 11.973 1.00 23.92 318 THR A C 1
ATOM 2486 O O . THR A 1 318 ? 15.474 -11.023 11.618 1.00 23.92 318 THR A O 1
ATOM 2489 N N . LEU A 1 319 ? 17.591 -11.795 11.801 1.00 21.42 319 LEU A N 1
ATOM 2490 C CA . LEU A 1 319 ? 17.541 -13.167 11.312 1.00 21.42 319 LEU A CA 1
ATOM 2491 C C . LEU A 1 319 ? 16.584 -14.035 12.150 1.00 21.42 319 LEU A C 1
ATOM 2493 O O . LEU A 1 319 ? 16.763 -14.069 13.361 1.00 21.42 319 LEU A O 1
ATOM 2497 N N . TYR A 1 320 ? 15.643 -14.771 11.544 1.00 21.48 320 TYR A N 1
ATOM 2498 C CA . TYR A 1 320 ? 15.110 -16.023 12.110 1.00 21.48 320 TYR A CA 1
ATOM 2499 C C . TYR A 1 320 ? 14.678 -16.987 10.998 1.00 21.48 320 TYR A C 1
ATOM 2501 O O . TYR A 1 320 ? 13.986 -16.614 10.055 1.00 21.48 320 TYR A O 1
ATOM 2509 N N . ILE A 1 321 ? 15.158 -18.221 11.141 1.00 24.47 321 ILE A N 1
ATOM 2510 C CA . ILE A 1 321 ? 14.901 -19.402 10.319 1.00 24.47 321 ILE A CA 1
ATOM 2511 C C . ILE A 1 321 ? 13.584 -20.055 10.771 1.00 24.47 321 ILE A C 1
ATOM 2513 O O . ILE A 1 321 ? 13.332 -20.127 11.975 1.00 24.47 321 ILE A O 1
ATOM 2517 N N . SER A 1 322 ? 12.868 -20.601 9.777 1.00 28.12 322 SER A N 1
ATOM 2518 C CA . SER A 1 322 ? 11.557 -21.287 9.752 1.00 28.12 322 SER A CA 1
ATOM 2519 C C . SER A 1 322 ? 10.327 -20.392 9.627 1.00 28.12 322 SER A C 1
ATOM 2521 O O . SER A 1 322 ? 9.978 -19.733 10.631 1.00 28.12 322 SER A O 1
#